Protein AF-A0A2M8F0F4-F1 (afdb_monomer_lite)

Structure (mmCIF, N/CA/C/O backbone):
data_AF-A0A2M8F0F4-F1
#
_entry.id   AF-A0A2M8F0F4-F1
#
loop_
_atom_site.group_PDB
_atom_site.id
_atom_site.type_symbol
_atom_site.label_atom_id
_atom_site.label_alt_id
_atom_site.label_comp_id
_atom_site.label_asym_id
_atom_site.label_entity_id
_atom_site.label_seq_id
_atom_site.pdbx_PDB_ins_code
_atom_site.Cartn_x
_atom_site.Cartn_y
_atom_site.Cartn_z
_atom_site.occupancy
_atom_site.B_iso_or_equiv
_atom_site.auth_seq_id
_atom_site.auth_comp_id
_atom_site.auth_asym_id
_atom_site.auth_atom_id
_atom_site.pdbx_PDB_model_num
ATOM 1 N N . MET A 1 1 ? 4.322 -20.039 -64.468 1.00 42.09 1 MET A N 1
ATOM 2 C CA . MET A 1 1 ? 4.318 -18.754 -63.728 1.00 42.09 1 MET A CA 1
ATOM 3 C C . MET A 1 1 ? 2.889 -18.419 -63.325 1.00 42.09 1 MET A C 1
ATOM 5 O O . MET A 1 1 ? 2.079 -18.209 -64.214 1.00 42.09 1 MET A O 1
ATOM 9 N N . ILE A 1 2 ? 2.569 -18.365 -62.029 1.00 35.66 2 ILE A N 1
ATOM 10 C CA . ILE A 1 2 ? 1.263 -17.902 -61.522 1.00 35.66 2 ILE A CA 1
ATOM 11 C C . ILE A 1 2 ? 1.547 -16.943 -60.358 1.00 35.66 2 ILE A C 1
ATOM 13 O O . ILE A 1 2 ? 2.244 -17.311 -59.414 1.00 35.66 2 ILE A O 1
ATOM 17 N N . LYS A 1 3 ? 1.078 -15.691 -60.446 1.00 34.06 3 LYS A N 1
ATOM 18 C CA . LYS A 1 3 ? 1.296 -14.660 -59.417 1.00 34.06 3 LYS A CA 1
ATOM 19 C C . LYS A 1 3 ? 0.107 -14.620 -58.453 1.00 34.06 3 LYS A C 1
ATOM 21 O O . LYS A 1 3 ? -0.909 -14.005 -58.765 1.00 34.06 3 LYS A O 1
ATOM 26 N N . ASN A 1 4 ? 0.256 -15.208 -57.266 1.00 33.84 4 ASN A N 1
ATOM 27 C CA . ASN A 1 4 ? -0.719 -15.053 -56.182 1.00 33.84 4 ASN A CA 1
ATOM 28 C C . ASN A 1 4 ? -0.737 -13.599 -55.679 1.00 33.84 4 ASN A C 1
ATOM 30 O O . ASN A 1 4 ? 0.195 -13.157 -55.003 1.00 33.84 4 ASN A O 1
ATOM 34 N N . LYS A 1 5 ? -1.807 -12.854 -55.985 1.00 39.25 5 LYS A N 1
ATOM 35 C CA . LYS A 1 5 ? -2.091 -11.559 -55.348 1.00 39.25 5 LYS A CA 1
ATOM 36 C C . LYS A 1 5 ? -2.634 -11.808 -53.936 1.00 39.25 5 LYS A C 1
ATOM 38 O O . LYS A 1 5 ? -3.608 -12.535 -53.774 1.00 39.25 5 LYS A O 1
ATOM 43 N N . ARG A 1 6 ? -2.018 -11.197 -52.920 1.00 35.81 6 ARG A N 1
ATOM 44 C CA . ARG A 1 6 ? -2.579 -11.150 -51.557 1.00 35.81 6 ARG A CA 1
ATOM 45 C C . ARG A 1 6 ? -3.739 -10.139 -51.505 1.00 35.81 6 ARG A C 1
ATOM 47 O O . ARG A 1 6 ? -3.649 -9.124 -52.198 1.00 35.81 6 ARG A O 1
ATOM 54 N N . PRO A 1 7 ? -4.785 -10.369 -50.690 1.00 37.78 7 PRO A N 1
ATOM 55 C CA . PRO A 1 7 ? -5.806 -9.356 -50.424 1.00 37.78 7 PRO A CA 1
ATOM 56 C C . PRO A 1 7 ? -5.217 -8.175 -49.623 1.00 37.78 7 PRO A C 1
ATOM 58 O O . PRO A 1 7 ? -4.213 -8.356 -48.924 1.00 37.78 7 PRO A O 1
ATOM 61 N N . PRO A 1 8 ? -5.808 -6.969 -49.715 1.00 40.19 8 PRO A N 1
ATOM 62 C CA . PRO A 1 8 ? -5.332 -5.797 -48.988 1.00 40.19 8 PRO A CA 1
ATOM 63 C C . PRO A 1 8 ? -5.590 -5.911 -47.478 1.00 40.19 8 PRO A C 1
ATOM 65 O O . PRO A 1 8 ? -6.644 -6.364 -47.035 1.00 40.19 8 PRO A O 1
ATOM 68 N N . THR A 1 9 ? -4.616 -5.467 -46.684 1.00 38.31 9 THR A N 1
ATOM 69 C CA . THR A 1 9 ? -4.698 -5.394 -45.219 1.00 38.31 9 THR A CA 1
ATOM 70 C C . THR A 1 9 ? -5.724 -4.339 -44.780 1.00 38.31 9 THR A C 1
ATOM 72 O O . THR A 1 9 ? -5.714 -3.247 -45.354 1.00 38.31 9 THR A O 1
ATOM 75 N N . PRO A 1 10 ? -6.544 -4.575 -43.736 1.00 34.06 10 PRO A N 1
ATOM 76 C CA . PRO A 1 10 ? -7.411 -3.536 -43.186 1.00 34.06 10 PRO A CA 1
ATOM 77 C C . PRO A 1 10 ? -6.584 -2.363 -42.645 1.00 34.06 10 PRO A C 1
ATOM 79 O O . PRO A 1 10 ? -5.750 -2.531 -41.751 1.00 34.06 10 PRO A O 1
ATOM 82 N N . THR A 1 11 ? -6.816 -1.162 -43.170 1.00 35.66 11 THR A N 1
ATOM 83 C CA . THR A 1 11 ? -6.250 0.077 -42.627 1.00 35.66 11 THR A CA 1
ATOM 84 C C . THR A 1 11 ? -6.904 0.388 -41.287 1.00 35.66 11 THR A C 1
ATOM 86 O O . THR A 1 11 ? -8.025 0.887 -41.242 1.00 35.66 11 THR A O 1
ATOM 89 N N . GLY A 1 12 ? -6.203 0.092 -40.191 1.00 31.31 12 GLY A N 1
ATOM 90 C CA . GLY A 1 12 ? -6.666 0.422 -38.846 1.00 31.31 12 GLY A CA 1
ATOM 91 C C . GLY A 1 12 ? -6.845 1.930 -38.663 1.00 31.31 12 GLY A C 1
ATOM 92 O O . GLY A 1 12 ? -5.890 2.697 -38.811 1.00 31.31 12 GLY A O 1
ATOM 93 N N . THR A 1 13 ? -8.065 2.343 -38.324 1.00 30.11 13 THR A N 1
ATOM 94 C CA . THR A 1 13 ? -8.427 3.732 -38.025 1.00 30.11 13 THR A CA 1
ATOM 95 C C . THR A 1 13 ? -7.573 4.270 -36.879 1.00 30.11 13 THR A C 1
ATOM 97 O O . THR A 1 13 ? -7.680 3.816 -35.741 1.00 30.11 13 THR A O 1
ATOM 100 N N . LYS A 1 14 ? -6.730 5.269 -37.160 1.00 31.33 14 LYS A N 1
ATOM 101 C CA . LYS A 1 14 ? -6.017 6.009 -36.114 1.00 31.33 14 LYS A CA 1
ATOM 102 C C . LYS A 1 14 ? -6.965 7.025 -35.485 1.00 31.33 14 LYS A C 1
ATOM 104 O O . LYS A 1 14 ? -7.224 8.068 -36.079 1.00 31.33 14 LYS A O 1
ATOM 109 N N . ILE A 1 15 ? -7.447 6.738 -34.280 1.00 32.12 15 ILE A N 1
ATOM 110 C CA . ILE A 1 15 ? -8.179 7.720 -33.476 1.00 32.12 15 ILE A CA 1
ATOM 111 C C . ILE A 1 15 ? -7.153 8.664 -32.841 1.00 32.12 15 ILE A C 1
ATOM 113 O O . ILE A 1 15 ? -6.390 8.270 -31.959 1.00 32.12 15 ILE A O 1
ATOM 117 N N . TYR A 1 16 ? -7.124 9.910 -33.310 1.00 27.66 16 TYR A N 1
ATOM 118 C CA . TYR A 1 16 ? -6.367 10.995 -32.695 1.00 27.66 16 TYR A CA 1
ATOM 119 C C . TYR A 1 16 ? -7.305 11.807 -31.798 1.00 27.66 16 TYR A C 1
ATOM 121 O O . TYR A 1 16 ? -8.248 12.420 -32.287 1.00 27.66 16 TYR A O 1
ATOM 129 N N . TYR A 1 17 ? -7.031 11.850 -30.494 1.00 28.02 17 TYR A N 1
ATOM 130 C CA . TYR A 1 17 ? -7.714 12.771 -29.584 1.00 28.02 17 TYR A CA 1
ATOM 131 C C . TYR A 1 17 ? -7.027 14.139 -29.620 1.00 28.02 17 TYR A C 1
ATOM 133 O O . TYR A 1 17 ? -6.065 14.383 -28.892 1.00 28.02 17 TYR A O 1
ATOM 141 N N . THR A 1 18 ? -7.522 15.038 -30.468 1.00 30.03 18 THR A N 1
ATOM 142 C CA . THR A 1 18 ? -7.203 16.470 -30.398 1.00 30.03 18 THR A CA 1
ATOM 143 C C . THR A 1 18 ? -8.262 17.168 -29.556 1.00 30.03 18 THR A C 1
ATOM 145 O O . THR A 1 18 ? -9.398 17.330 -29.996 1.00 30.03 18 THR A O 1
ATOM 148 N N . GLY A 1 19 ? -7.905 17.563 -28.335 1.00 29.91 19 GLY A N 1
ATOM 149 C CA . GLY A 1 19 ? -8.768 18.413 -27.522 1.00 29.91 19 GLY A CA 1
ATOM 150 C C . GLY A 1 19 ? -8.721 19.855 -28.019 1.00 29.91 19 GLY A C 1
ATOM 151 O O . GLY A 1 19 ? -7.644 20.448 -28.062 1.00 29.91 19 GLY A O 1
ATOM 152 N N . THR A 1 20 ? -9.882 20.428 -28.326 1.00 29.91 20 THR A N 1
ATOM 153 C CA . THR A 1 20 ? -10.039 21.868 -28.563 1.00 29.91 20 THR A CA 1
ATOM 154 C C . THR A 1 20 ? -11.324 22.359 -27.909 1.00 29.91 20 THR A C 1
ATOM 156 O O . THR A 1 20 ? -12.349 21.682 -27.910 1.00 29.91 20 THR A O 1
ATOM 159 N N . THR A 1 21 ? -11.243 23.534 -27.298 1.00 37.09 21 THR A N 1
ATOM 160 C CA . THR A 1 21 ? -12.320 24.185 -26.547 1.00 37.09 21 THR A CA 1
ATOM 161 C C . THR A 1 21 ? -13.252 24.983 -27.457 1.00 37.09 21 THR A C 1
ATOM 163 O O . THR A 1 21 ? -12.757 25.777 -28.252 1.00 37.09 21 THR A O 1
ATOM 166 N N . GLY A 1 22 ? -14.569 24.902 -27.230 1.00 28.56 22 GLY A N 1
ATOM 167 C CA . GLY A 1 22 ? -15.509 25.971 -27.604 1.00 28.56 22 GLY A CA 1
ATOM 168 C C . GLY A 1 22 ? -16.654 25.593 -28.555 1.00 28.56 22 GLY A C 1
ATOM 169 O O . GLY A 1 22 ? -16.430 25.330 -29.725 1.00 28.56 22 GLY A O 1
ATOM 170 N N . ASN A 1 23 ? -17.871 25.687 -28.010 1.00 33.31 23 ASN A N 1
ATOM 171 C CA . ASN A 1 23 ? -19.148 26.114 -28.607 1.00 33.31 23 ASN A CA 1
ATOM 172 C C . ASN A 1 23 ? -19.676 25.527 -29.940 1.00 33.31 23 ASN A C 1
ATOM 174 O O . ASN A 1 23 ? -19.126 25.734 -31.011 1.00 33.31 23 ASN A O 1
ATOM 178 N N . ASN A 1 24 ? -20.909 25.013 -29.826 1.00 35.09 24 ASN A N 1
ATOM 179 C CA . ASN A 1 24 ? -22.027 25.073 -30.780 1.00 35.09 24 ASN A CA 1
ATOM 180 C C . ASN A 1 24 ? -21.818 24.556 -32.215 1.00 35.09 24 ASN A C 1
ATOM 182 O O . ASN A 1 24 ? -21.377 25.284 -33.098 1.00 35.09 24 ASN A O 1
ATOM 186 N N . PHE A 1 25 ? -22.366 23.365 -32.477 1.00 29.50 25 PHE A N 1
ATOM 187 C CA . PHE A 1 25 ? -22.803 22.954 -33.813 1.00 29.50 25 PHE A CA 1
ATOM 188 C C . PHE A 1 25 ? -24.314 22.708 -33.817 1.00 29.50 25 PHE A C 1
ATOM 190 O O . PHE A 1 25 ? -24.823 21.908 -33.032 1.00 29.50 25 PHE A O 1
ATOM 197 N N . THR A 1 26 ? -25.027 23.389 -34.711 1.00 33.94 26 THR A N 1
ATOM 198 C CA . THR A 1 26 ? -26.407 23.067 -35.087 1.00 33.94 26 THR A CA 1
ATOM 199 C C . THR A 1 26 ? -26.403 21.867 -36.031 1.00 33.94 26 THR A C 1
ATOM 201 O O . THR A 1 26 ? -25.697 21.864 -37.038 1.00 33.94 26 THR A O 1
ATOM 204 N N . ALA A 1 27 ? -27.189 20.838 -35.715 1.00 31.67 27 ALA A N 1
ATOM 205 C CA . ALA A 1 27 ? -27.355 19.685 -36.593 1.00 31.67 27 ALA A CA 1
ATOM 206 C C . ALA A 1 27 ? -28.349 20.014 -37.720 1.00 31.67 27 ALA A C 1
ATOM 208 O O . ALA A 1 27 ? -29.458 20.470 -37.449 1.00 31.67 27 ALA A O 1
ATOM 209 N N . SER A 1 28 ? -27.957 19.754 -38.969 1.00 32.41 28 SER A N 1
ATOM 210 C CA . SER A 1 28 ? -28.887 19.668 -40.101 1.00 32.41 28 SER A CA 1
ATOM 211 C C . SER A 1 28 ? -29.406 18.237 -40.212 1.00 32.41 28 SER A C 1
ATOM 213 O O . SER A 1 28 ? -28.651 17.282 -40.031 1.00 32.41 28 SER A O 1
ATOM 215 N N . GLU A 1 29 ? -30.690 18.092 -40.515 1.00 40.00 29 GLU A N 1
ATOM 216 C CA . GLU A 1 29 ? -31.385 16.806 -40.555 1.00 40.00 29 GLU A CA 1
ATOM 217 C C . GLU A 1 29 ? -30.912 15.904 -41.706 1.00 40.00 29 GLU A C 1
ATOM 219 O O . GLU A 1 29 ? -30.855 16.337 -42.853 1.00 40.00 29 GLU A O 1
ATOM 224 N N . THR A 1 30 ? -30.711 14.614 -41.417 1.00 33.41 30 THR A N 1
ATOM 225 C CA . THR A 1 30 ? -31.002 13.528 -42.371 1.00 33.41 30 THR A CA 1
ATOM 226 C C . THR A 1 30 ? -31.394 12.256 -41.616 1.00 33.41 30 THR A C 1
ATOM 228 O O . THR A 1 30 ? -30.550 11.563 -41.064 1.00 33.41 30 THR A O 1
ATOM 231 N N . MET A 1 31 ? -32.703 11.995 -41.598 1.00 30.34 31 MET A N 1
ATOM 232 C CA . MET A 1 31 ? -33.391 10.699 -41.485 1.00 30.34 31 MET A CA 1
ATOM 233 C C . MET A 1 31 ? -32.723 9.535 -40.714 1.00 30.34 31 MET A C 1
ATOM 235 O O . MET A 1 31 ? -31.874 8.822 -41.239 1.00 30.34 31 MET A O 1
ATOM 239 N N . GLY A 1 32 ? -33.373 9.132 -39.615 1.00 41.97 32 GLY A N 1
ATOM 240 C CA . GLY A 1 32 ? -34.021 7.813 -39.679 1.00 41.97 32 GLY A CA 1
ATOM 241 C C . GLY A 1 32 ? -33.503 6.663 -38.813 1.00 41.97 32 GLY A C 1
ATOM 242 O O . GLY A 1 32 ? -33.830 5.524 -39.131 1.00 41.97 32 GLY A O 1
ATOM 243 N N . ILE A 1 33 ? -32.794 6.907 -37.708 1.00 34.12 33 ILE A N 1
ATOM 244 C CA . ILE A 1 33 ? -32.741 5.949 -36.586 1.00 34.12 33 ILE A CA 1
ATOM 245 C C . ILE A 1 33 ? -33.012 6.720 -35.293 1.00 34.12 33 ILE A C 1
ATOM 247 O O . ILE A 1 33 ? -32.478 7.809 -35.092 1.00 34.12 33 ILE A O 1
ATOM 251 N N . ALA A 1 34 ? -33.868 6.177 -34.426 1.00 40.22 34 ALA A N 1
ATOM 252 C CA . ALA A 1 34 ? -34.100 6.740 -33.103 1.00 40.22 34 ALA A CA 1
ATOM 253 C C . ALA A 1 34 ? -32.897 6.435 -32.198 1.00 40.22 34 ALA A C 1
ATOM 255 O O . ALA A 1 34 ? -32.891 5.432 -31.481 1.00 40.22 34 ALA A O 1
ATOM 256 N N . ASP A 1 35 ? -31.886 7.305 -32.238 1.00 40.78 35 ASP A N 1
ATOM 257 C CA . ASP A 1 35 ? -30.795 7.317 -31.265 1.00 40.78 35 ASP A CA 1
ATOM 258 C C . ASP A 1 35 ? -31.363 7.648 -29.879 1.00 40.78 35 ASP A C 1
ATOM 260 O O . ASP A 1 35 ? -31.417 8.799 -29.440 1.00 40.78 35 ASP A O 1
ATOM 264 N N . LEU A 1 36 ? -31.777 6.604 -29.157 1.00 39.44 36 LEU A N 1
ATOM 265 C CA . LEU A 1 36 ? -31.805 6.646 -27.702 1.00 39.44 36 LEU A CA 1
ATOM 266 C C . LEU A 1 36 ? -30.389 7.031 -27.260 1.00 39.44 36 LEU A C 1
ATOM 268 O O . LEU A 1 36 ? -29.456 6.283 -27.568 1.00 39.44 36 LEU A O 1
ATOM 272 N N . PRO A 1 37 ? -30.188 8.161 -26.556 1.00 41.03 37 PRO A N 1
ATOM 273 C CA . PRO A 1 37 ? -28.859 8.557 -26.134 1.00 41.03 37 PRO A CA 1
ATOM 274 C C . PRO A 1 37 ? -28.358 7.535 -25.118 1.00 41.03 37 PRO A C 1
ATOM 276 O O . PRO A 1 37 ? -28.680 7.604 -23.928 1.00 41.03 37 PRO A O 1
ATOM 279 N N . VAL A 1 38 ? -27.552 6.581 -25.593 1.00 41.12 38 VAL A N 1
ATOM 280 C CA . VAL A 1 38 ? -26.737 5.719 -24.744 1.00 41.12 38 VAL A CA 1
ATOM 281 C C . VAL A 1 38 ? -25.791 6.659 -24.021 1.00 41.12 38 VAL A C 1
ATOM 283 O O . VAL A 1 38 ? -24.762 7.081 -24.549 1.00 41.12 38 VAL A O 1
ATOM 286 N N . LYS A 1 39 ? -26.195 7.047 -22.813 1.00 39.84 39 LYS A N 1
ATOM 287 C CA . LYS A 1 39 ? -25.411 7.874 -21.913 1.00 39.84 39 LYS A CA 1
ATOM 288 C C . LYS A 1 39 ? -24.214 7.035 -21.489 1.00 39.84 39 LYS A C 1
ATOM 290 O O . LYS A 1 39 ? -24.277 6.335 -20.484 1.00 39.84 39 LYS A O 1
ATOM 295 N N . VAL A 1 40 ? -23.158 7.070 -22.302 1.00 48.28 40 VAL A N 1
ATOM 296 C CA . VAL A 1 40 ? -21.871 6.447 -22.001 1.00 48.28 40 VAL A CA 1
ATOM 297 C C . VAL A 1 40 ? -21.420 7.045 -20.678 1.00 48.28 40 VAL A C 1
ATOM 299 O O . VAL A 1 40 ? -21.033 8.215 -20.623 1.00 48.28 40 VAL A O 1
ATOM 302 N N . GLU A 1 41 ? -21.557 6.274 -19.600 1.00 53.88 41 GLU A N 1
ATOM 303 C CA . GLU A 1 41 ? -21.126 6.705 -18.280 1.00 53.88 41 GLU A CA 1
ATOM 304 C C . GLU A 1 41 ? -19.627 6.970 -18.364 1.00 53.88 41 GLU A C 1
ATOM 306 O O . GLU A 1 41 ? -18.828 6.061 -18.595 1.00 53.88 41 GLU A O 1
ATOM 311 N N . GLN A 1 42 ? -19.244 8.245 -18.253 1.00 59.12 42 GLN A N 1
ATOM 312 C CA . GLN A 1 42 ? -17.835 8.599 -18.266 1.00 59.12 42 GLN A CA 1
ATOM 313 C C . GLN A 1 42 ? -17.173 7.910 -17.069 1.00 59.12 42 GLN A C 1
ATOM 315 O O . GLN A 1 42 ? -17.697 8.011 -15.956 1.00 59.12 42 GLN A O 1
ATOM 320 N N . PRO A 1 43 ? -16.049 7.200 -17.270 1.00 70.06 43 PRO A N 1
ATOM 321 C CA . PRO A 1 43 ? -15.436 6.425 -16.206 1.00 70.06 43 PRO A CA 1
ATOM 322 C C . PRO A 1 43 ? -15.062 7.349 -15.048 1.00 70.06 43 PRO A C 1
ATOM 324 O O . PRO A 1 43 ? -14.365 8.345 -15.246 1.00 70.06 43 PRO A O 1
ATOM 327 N N . THR A 1 44 ? -15.509 7.015 -13.837 1.00 81.31 44 THR A N 1
ATOM 328 C CA . THR A 1 44 ? -15.217 7.803 -12.634 1.00 81.31 44 THR A CA 1
ATOM 329 C C . THR A 1 44 ? -13.708 7.868 -12.412 1.00 81.31 44 THR A C 1
ATOM 331 O O . THR A 1 44 ? -13.076 6.892 -12.001 1.00 81.31 44 THR A O 1
ATOM 334 N N . LEU A 1 45 ? -13.123 9.032 -12.698 1.00 91.38 45 LEU A N 1
ATOM 335 C CA . LEU A 1 45 ? -11.694 9.264 -12.540 1.00 91.38 45 LEU A CA 1
ATOM 336 C C . LEU A 1 45 ? -11.351 9.575 -11.082 1.00 91.38 45 LEU A C 1
ATOM 338 O O . LEU A 1 45 ? -12.041 10.334 -10.404 1.00 91.38 45 LEU A O 1
ATOM 342 N N . HIS A 1 46 ? -10.230 9.033 -10.626 1.00 92.69 46 HIS A N 1
ATOM 343 C CA . HIS A 1 46 ? -9.617 9.347 -9.340 1.00 92.69 46 HIS A CA 1
ATOM 344 C C . HIS A 1 46 ? -8.134 9.677 -9.544 1.00 92.69 46 HIS A C 1
ATOM 346 O O . HIS A 1 46 ? -7.553 9.353 -10.582 1.00 92.69 46 HIS A O 1
ATOM 352 N N . LYS A 1 47 ? -7.502 10.338 -8.570 1.00 95.19 47 LYS A N 1
ATOM 353 C CA . LYS A 1 47 ? -6.078 10.681 -8.663 1.00 95.19 47 LYS A CA 1
ATOM 354 C C . LYS A 1 47 ? -5.202 9.571 -8.092 1.00 95.19 47 LYS A C 1
ATOM 356 O O . LYS A 1 47 ? -5.555 8.969 -7.079 1.00 95.19 47 LYS A O 1
ATOM 361 N N . GLN A 1 48 ? -4.021 9.378 -8.669 1.00 95.62 48 GLN A N 1
ATOM 362 C CA . GLN A 1 48 ? -2.942 8.564 -8.103 1.00 95.62 48 GLN A CA 1
ATOM 363 C C . GLN A 1 48 ? -1.681 9.415 -7.934 1.00 95.62 48 GLN A C 1
ATOM 365 O O . GLN A 1 48 ? -1.268 10.113 -8.862 1.00 95.62 48 GLN A O 1
ATOM 370 N N . SER A 1 49 ? -1.068 9.377 -6.746 1.00 95.31 49 SER A N 1
ATOM 371 C CA . SER A 1 49 ? 0.165 10.125 -6.450 1.00 95.31 49 SER A CA 1
ATOM 372 C C . SER A 1 49 ? 1.341 9.570 -7.255 1.00 95.31 49 SER A C 1
ATOM 374 O O . SER A 1 49 ? 1.599 8.362 -7.260 1.00 95.31 49 SER A O 1
ATOM 376 N N . ARG A 1 50 ? 2.121 10.455 -7.882 1.00 93.88 50 ARG A N 1
ATOM 377 C CA . ARG A 1 50 ? 3.330 10.046 -8.609 1.00 93.88 50 ARG A CA 1
ATOM 378 C C . ARG A 1 50 ? 4.429 9.541 -7.671 1.00 93.88 50 ARG A C 1
ATOM 380 O O . ARG A 1 50 ? 5.131 8.600 -8.039 1.00 93.88 50 ARG A O 1
ATOM 387 N N . SER A 1 51 ? 4.540 10.066 -6.449 1.00 93.19 51 SER A N 1
ATOM 388 C CA . SER A 1 51 ? 5.435 9.525 -5.410 1.00 93.19 51 SER A CA 1
ATOM 389 C C . SER A 1 51 ? 5.026 8.118 -4.965 1.00 93.19 51 SER A C 1
ATOM 391 O O . SER A 1 51 ? 5.906 7.270 -4.796 1.00 93.19 51 SER A O 1
ATOM 393 N N . ALA A 1 52 ? 3.723 7.835 -4.829 1.00 94.31 52 ALA A N 1
ATOM 394 C CA . ALA A 1 52 ? 3.225 6.488 -4.539 1.00 94.31 52 ALA A CA 1
ATOM 395 C C . ALA A 1 52 ? 3.594 5.522 -5.673 1.00 94.31 52 ALA A C 1
ATOM 397 O O . ALA A 1 52 ? 4.282 4.531 -5.435 1.00 94.31 52 ALA A O 1
ATOM 398 N N . LEU A 1 53 ? 3.242 5.860 -6.918 1.00 95.38 53 LEU A N 1
ATOM 399 C CA . LEU A 1 53 ? 3.557 5.051 -8.100 1.00 95.38 53 LEU A CA 1
ATOM 400 C C . LEU A 1 53 ? 5.068 4.792 -8.252 1.00 95.38 53 LEU A C 1
ATOM 402 O O . LEU A 1 53 ? 5.471 3.657 -8.501 1.00 95.38 53 LEU A O 1
ATOM 406 N N . LYS A 1 54 ? 5.913 5.804 -8.014 1.00 93.38 54 LYS A N 1
ATOM 407 C CA . LYS A 1 54 ? 7.382 5.675 -8.026 1.00 93.38 54 LYS A CA 1
ATOM 408 C C . LYS A 1 54 ? 7.902 4.754 -6.917 1.00 93.38 54 LYS A C 1
ATOM 410 O O . LYS A 1 54 ? 8.787 3.931 -7.144 1.00 93.38 54 LYS A O 1
ATOM 415 N N . THR A 1 55 ? 7.345 4.874 -5.714 1.00 92.69 55 THR A N 1
ATOM 416 C CA . THR A 1 55 ? 7.672 4.001 -4.575 1.00 92.69 55 THR A CA 1
ATOM 417 C C . THR A 1 55 ? 7.280 2.556 -4.875 1.00 92.69 55 THR A C 1
ATOM 419 O O . THR A 1 55 ? 8.072 1.635 -4.677 1.00 92.69 55 THR A O 1
ATOM 422 N N . PHE A 1 56 ? 6.090 2.345 -5.435 1.00 94.31 56 PHE A N 1
ATOM 423 C CA . PHE A 1 56 ? 5.605 1.025 -5.814 1.00 94.31 56 PHE A CA 1
ATOM 424 C C . PHE A 1 56 ? 6.396 0.412 -6.977 1.00 94.31 56 PHE A C 1
ATOM 426 O O . PHE A 1 56 ? 6.676 -0.789 -6.929 1.00 94.31 56 PHE A O 1
ATOM 433 N N . SER A 1 57 ? 6.848 1.196 -7.962 1.00 92.94 57 SER A N 1
ATOM 434 C CA . SER A 1 57 ? 7.721 0.685 -9.028 1.00 92.94 57 SER A CA 1
ATOM 435 C C . SER A 1 57 ? 9.092 0.252 -8.507 1.00 92.94 57 SER A C 1
ATOM 437 O O . SER A 1 57 ? 9.649 -0.747 -8.970 1.00 92.94 57 SER A O 1
ATOM 439 N N . LEU A 1 58 ? 9.623 0.967 -7.512 1.00 91.75 58 LEU A N 1
ATOM 440 C CA . LEU A 1 58 ? 10.885 0.633 -6.855 1.00 91.75 58 LEU A CA 1
ATOM 441 C C . LEU A 1 58 ? 10.755 -0.649 -6.017 1.00 91.75 58 LEU A C 1
ATOM 443 O O . LEU A 1 58 ? 11.520 -1.593 -6.222 1.00 91.75 58 LEU A O 1
ATOM 447 N N . LEU A 1 59 ? 9.751 -0.710 -5.135 1.00 90.19 59 LEU A N 1
ATOM 448 C CA . LEU A 1 59 ? 9.620 -1.756 -4.114 1.00 90.19 59 LEU A CA 1
ATOM 449 C C . LEU A 1 59 ? 8.885 -3.025 -4.574 1.00 90.19 59 LEU A C 1
ATOM 451 O O . LEU A 1 59 ? 9.093 -4.075 -3.979 1.00 90.19 59 LEU A O 1
ATOM 455 N N . THR A 1 60 ? 8.027 -2.998 -5.600 1.00 91.62 60 THR A N 1
ATOM 456 C CA . THR A 1 60 ? 7.261 -4.212 -5.965 1.00 91.62 60 THR A CA 1
ATOM 457 C C . THR A 1 60 ? 8.189 -5.341 -6.403 1.00 91.62 60 THR A C 1
ATOM 459 O O . THR A 1 60 ? 8.995 -5.144 -7.306 1.00 91.62 60 THR A O 1
ATOM 462 N N . GLY A 1 61 ? 8.076 -6.540 -5.843 1.00 85.06 61 GLY A N 1
ATOM 463 C CA . GLY A 1 61 ? 8.876 -7.675 -6.288 1.00 85.06 61 GLY A CA 1
ATOM 464 C C . GLY A 1 61 ? 8.641 -8.944 -5.485 1.00 85.06 61 GLY A C 1
ATOM 465 O O . GLY A 1 61 ? 7.858 -8.980 -4.539 1.00 85.06 61 GLY A O 1
ATOM 466 N N . ARG A 1 62 ? 9.355 -10.003 -5.872 1.00 71.56 62 ARG A N 1
ATOM 467 C CA . ARG A 1 62 ? 9.408 -11.234 -5.085 1.00 71.56 62 ARG A CA 1
ATOM 468 C C . ARG A 1 62 ? 10.399 -11.064 -3.954 1.00 71.56 62 ARG A C 1
ATOM 470 O O . ARG A 1 62 ? 11.607 -11.166 -4.177 1.00 71.56 62 ARG A O 1
ATOM 477 N N . ASP A 1 63 ? 9.860 -10.868 -2.764 1.00 64.31 63 ASP A N 1
ATOM 478 C CA . ASP A 1 63 ? 10.611 -11.049 -1.539 1.00 64.31 63 ASP A CA 1
ATOM 479 C C . ASP A 1 63 ? 11.026 -12.522 -1.427 1.00 64.31 63 ASP A C 1
ATOM 481 O O . ASP A 1 63 ? 10.189 -13.426 -1.447 1.00 64.31 63 ASP A O 1
ATOM 485 N N . LYS A 1 64 ? 12.337 -12.761 -1.408 1.00 58.91 64 LYS A N 1
ATOM 486 C CA . LYS A 1 64 ? 12.941 -14.096 -1.284 1.00 58.91 64 LYS A CA 1
ATOM 487 C C . LYS A 1 64 ? 13.694 -14.270 0.034 1.00 58.91 64 LYS A C 1
ATOM 489 O O . LYS A 1 64 ? 14.329 -15.303 0.223 1.00 58.91 64 LYS A O 1
ATOM 494 N N . THR A 1 65 ? 13.690 -13.254 0.892 1.00 54.66 65 THR A N 1
ATOM 495 C CA . THR A 1 65 ? 14.531 -13.183 2.094 1.00 54.66 65 THR A CA 1
ATOM 496 C C . THR A 1 65 ? 13.705 -12.996 3.362 1.00 54.66 65 THR A C 1
ATOM 498 O O . THR A 1 65 ? 14.139 -13.442 4.421 1.00 54.66 65 THR A O 1
ATOM 501 N N . GLN A 1 66 ? 12.507 -12.408 3.280 1.00 57.38 66 GLN A N 1
ATOM 502 C CA . GLN A 1 66 ? 11.622 -12.205 4.425 1.00 57.38 66 GLN A CA 1
ATOM 503 C C . GLN A 1 66 ? 10.281 -12.936 4.250 1.00 57.38 66 GLN A C 1
ATOM 505 O O . GLN A 1 66 ? 9.353 -12.448 3.596 1.00 57.38 66 GLN A O 1
ATOM 510 N N . VAL A 1 67 ? 10.175 -14.081 4.933 1.00 60.22 67 VAL A N 1
ATOM 511 C CA . VAL A 1 67 ? 8.924 -14.799 5.255 1.00 60.22 67 VAL A CA 1
ATOM 512 C C . VAL A 1 67 ? 7.860 -13.825 5.795 1.00 60.22 67 VAL A C 1
ATOM 514 O O . VAL A 1 67 ? 8.213 -12.766 6.333 1.00 60.22 67 VAL A O 1
ATOM 517 N N . SER A 1 68 ? 6.563 -14.138 5.662 1.00 67.38 68 SER A N 1
ATOM 518 C CA . SER A 1 68 ? 5.520 -13.256 6.198 1.00 67.38 68 SER A CA 1
ATOM 519 C C . SER A 1 68 ? 5.718 -13.024 7.697 1.00 67.38 68 SER A C 1
ATOM 521 O O . SER A 1 68 ? 6.064 -13.930 8.457 1.00 67.38 68 SER A O 1
ATOM 523 N N . LEU A 1 69 ? 5.457 -11.802 8.161 1.00 64.56 69 LEU A N 1
ATOM 524 C CA . LEU A 1 69 ? 5.596 -11.466 9.583 1.00 64.56 69 LEU A CA 1
ATOM 525 C C . LEU A 1 69 ? 4.568 -12.200 10.447 1.00 64.56 69 LEU A C 1
ATOM 527 O O . LEU A 1 69 ? 4.785 -12.398 11.636 1.00 64.56 69 LEU A O 1
ATOM 531 N N . PHE A 1 70 ? 3.465 -12.623 9.829 1.00 68.06 70 PHE A N 1
ATOM 532 C CA . PHE A 1 70 ? 2.454 -13.470 10.443 1.00 68.06 70 PHE A CA 1
ATOM 533 C C . PHE A 1 70 ? 2.801 -14.968 10.399 1.00 68.06 70 PHE A C 1
ATOM 535 O O . PHE A 1 70 ? 2.110 -15.756 11.042 1.00 68.06 70 PHE A O 1
ATOM 542 N N . GLU A 1 71 ? 3.841 -15.374 9.671 1.00 66.88 71 GLU A N 1
ATOM 543 C CA . GLU A 1 71 ? 4.327 -16.762 9.586 1.00 66.88 71 GLU A CA 1
ATOM 544 C C . GLU A 1 71 ? 5.571 -16.997 10.457 1.00 66.88 71 GLU A C 1
ATOM 546 O O . GLU A 1 71 ? 5.772 -18.109 10.940 1.00 66.88 71 GLU A O 1
ATOM 551 N N . LYS A 1 72 ? 6.389 -15.963 10.714 1.00 62.22 72 LYS A N 1
ATOM 552 C CA . LYS A 1 72 ? 7.537 -16.061 11.632 1.00 62.22 72 LYS A CA 1
ATOM 553 C C . LYS A 1 72 ? 7.079 -16.418 13.055 1.00 62.22 72 LYS A C 1
ATOM 555 O O . LYS A 1 72 ? 6.287 -15.664 13.609 1.00 62.22 72 LYS A O 1
ATOM 560 N N . PRO A 1 73 ? 7.593 -17.482 13.702 1.00 51.12 73 PRO A N 1
ATOM 561 C CA . PRO A 1 73 ? 7.092 -17.927 15.007 1.00 51.12 73 PRO A CA 1
ATOM 562 C C . PRO A 1 73 ? 7.443 -17.002 16.187 1.00 51.12 73 PRO A C 1
ATOM 564 O O . PRO A 1 73 ? 6.729 -17.019 17.189 1.00 51.12 73 PRO A O 1
ATOM 567 N N . ARG A 1 74 ? 8.506 -16.189 16.092 1.00 57.12 74 ARG A N 1
ATOM 568 C CA . ARG A 1 74 ? 8.983 -15.282 17.158 1.00 57.12 74 ARG A CA 1
ATOM 569 C C . ARG A 1 74 ? 9.442 -13.930 16.598 1.00 57.12 74 ARG A C 1
ATOM 571 O O . ARG A 1 74 ? 9.685 -13.808 15.397 1.00 57.12 74 ARG A O 1
ATOM 578 N N . PHE A 1 75 ? 9.568 -12.939 17.481 1.00 54.50 75 PHE A N 1
ATOM 579 C CA . PHE A 1 75 ? 10.270 -11.688 17.193 1.00 54.50 75 PHE A CA 1
ATOM 580 C C . PHE A 1 75 ? 11.775 -11.947 17.081 1.00 54.50 75 PHE A C 1
ATOM 582 O O . PHE A 1 75 ? 12.335 -12.695 17.879 1.00 54.50 75 PHE A O 1
ATOM 589 N N . GLU A 1 76 ? 12.424 -11.297 16.121 1.00 57.12 76 GLU A N 1
ATOM 590 C CA . GLU A 1 76 ? 13.878 -11.253 15.985 1.00 57.12 76 GLU A CA 1
ATOM 591 C C . GLU A 1 76 ? 14.272 -9.773 15.935 1.00 57.12 76 GLU A C 1
ATOM 593 O O . GLU A 1 76 ? 13.826 -9.039 15.049 1.00 57.12 76 GLU A O 1
ATOM 598 N N . GLU A 1 77 ? 15.106 -9.322 16.873 1.00 52.34 77 GLU A N 1
ATOM 599 C CA . GLU A 1 77 ? 15.490 -7.904 17.000 1.00 52.34 77 GLU A CA 1
ATOM 600 C C . GLU A 1 77 ? 16.294 -7.382 15.792 1.00 52.34 77 GLU A C 1
ATOM 602 O O . GLU A 1 77 ? 16.345 -6.180 15.553 1.00 52.34 77 GLU A O 1
ATOM 607 N N . GLY A 1 78 ? 16.849 -8.285 14.974 1.00 55.47 78 GLY A N 1
ATOM 608 C CA . GLY A 1 78 ? 17.560 -7.976 13.728 1.00 55.47 78 GLY A CA 1
ATOM 609 C C . GLY A 1 78 ? 16.697 -7.870 12.460 1.00 55.47 78 GLY A C 1
ATOM 610 O O . GLY A 1 78 ? 17.255 -7.803 11.365 1.00 55.47 78 GLY A O 1
ATOM 611 N N . ILE A 1 79 ? 15.359 -7.895 12.540 1.00 58.50 79 ILE A N 1
ATOM 612 C CA . ILE A 1 79 ? 14.513 -7.736 11.340 1.00 58.50 79 ILE A CA 1
ATOM 613 C C . ILE A 1 79 ? 14.576 -6.285 10.843 1.00 58.50 79 ILE A C 1
ATOM 615 O O . ILE A 1 79 ? 14.221 -5.364 11.572 1.00 58.50 79 ILE A O 1
ATOM 619 N N . ASN A 1 80 ? 14.960 -6.092 9.576 1.00 58.25 80 ASN A N 1
ATOM 620 C CA . ASN A 1 80 ? 14.943 -4.783 8.918 1.00 58.25 80 ASN A CA 1
ATOM 621 C C . ASN A 1 80 ? 13.518 -4.175 8.970 1.00 58.25 80 ASN A C 1
ATOM 623 O O . ASN A 1 80 ? 12.610 -4.802 8.421 1.00 58.25 80 ASN A O 1
ATOM 627 N N . PRO A 1 81 ? 13.301 -2.976 9.560 1.00 54.09 81 PRO A N 1
ATOM 628 C CA . PRO A 1 81 ? 11.983 -2.324 9.642 1.00 54.09 81 PRO A CA 1
ATOM 629 C C . PRO A 1 81 ? 11.252 -2.205 8.309 1.00 54.09 81 PRO A C 1
ATOM 631 O O . PRO A 1 81 ? 10.020 -2.141 8.261 1.00 54.09 81 PRO A O 1
ATOM 634 N N . TYR A 1 82 ? 12.024 -2.130 7.230 1.00 57.53 82 TYR A N 1
ATOM 635 C CA . TYR A 1 82 ? 11.547 -1.891 5.889 1.00 57.53 82 TYR A CA 1
ATOM 636 C C . TYR A 1 82 ? 11.676 -3.177 5.075 1.00 57.53 82 TYR A C 1
ATOM 638 O O . TYR A 1 82 ? 12.744 -3.785 4.977 1.00 57.53 82 TYR A O 1
ATOM 646 N N . LYS A 1 83 ? 10.577 -3.586 4.436 1.00 63.97 83 LYS A N 1
ATOM 647 C CA . LYS A 1 83 ? 10.658 -4.572 3.361 1.00 63.97 83 LYS A CA 1
ATOM 648 C C . LYS A 1 83 ? 11.355 -3.925 2.166 1.00 63.97 83 LYS A C 1
ATOM 650 O O . LYS A 1 83 ? 10.801 -3.017 1.552 1.00 63.97 83 LYS A O 1
ATOM 655 N N . GLU A 1 84 ? 12.538 -4.428 1.811 1.00 69.38 84 GLU A N 1
ATOM 656 C CA . GLU A 1 84 ? 13.247 -4.047 0.576 1.00 69.38 84 GLU A CA 1
ATOM 657 C C . GLU A 1 84 ? 12.402 -4.325 -0.677 1.00 69.38 84 GLU A C 1
ATOM 659 O O . GLU A 1 84 ? 12.548 -3.646 -1.694 1.00 69.38 84 GLU A O 1
ATOM 664 N N . SER A 1 85 ? 11.487 -5.298 -0.592 1.00 79.38 85 SER A N 1
ATOM 665 C CA . SER A 1 85 ? 10.474 -5.543 -1.610 1.00 79.38 85 SER A CA 1
ATOM 666 C C . SER A 1 85 ? 9.105 -5.872 -1.023 1.00 79.38 85 SER A C 1
ATOM 668 O O . SER A 1 85 ? 8.996 -6.726 -0.145 1.00 79.38 85 SER A O 1
ATOM 670 N N . ILE A 1 86 ? 8.051 -5.269 -1.569 1.00 86.50 86 ILE A N 1
ATOM 671 C CA . ILE A 1 86 ? 6.652 -5.597 -1.259 1.00 86.50 86 ILE A CA 1
ATOM 672 C C . ILE A 1 86 ? 6.035 -6.442 -2.379 1.00 86.50 86 ILE A C 1
ATOM 674 O O . ILE A 1 86 ? 6.425 -6.330 -3.541 1.00 86.50 86 ILE A O 1
ATOM 678 N N . ALA A 1 87 ? 5.037 -7.265 -2.057 1.00 88.62 87 ALA A N 1
ATOM 679 C CA . ALA A 1 87 ? 4.281 -7.994 -3.072 1.00 88.62 87 ALA A CA 1
ATOM 680 C C . ALA A 1 87 ? 3.490 -7.027 -3.976 1.00 88.62 87 ALA A C 1
ATOM 682 O O . ALA A 1 87 ? 3.053 -5.965 -3.524 1.00 88.62 87 ALA A O 1
ATOM 683 N N . ARG A 1 88 ? 3.233 -7.420 -5.235 1.00 92.12 88 ARG A N 1
ATOM 684 C CA . ARG A 1 88 ? 2.407 -6.635 -6.178 1.00 92.12 88 ARG A CA 1
ATOM 685 C C . ARG A 1 88 ? 1.052 -6.261 -5.572 1.00 92.12 88 ARG A C 1
ATOM 687 O O . ARG A 1 88 ? 0.642 -5.108 -5.650 1.00 92.12 88 ARG A O 1
ATOM 694 N N . ASN A 1 89 ? 0.399 -7.211 -4.906 1.00 91.88 89 ASN A N 1
ATOM 695 C CA . ASN A 1 89 ? -0.905 -6.995 -4.283 1.00 91.88 89 ASN A CA 1
ATOM 696 C C . ASN A 1 89 ? -0.851 -5.934 -3.169 1.00 91.88 89 ASN A C 1
ATOM 698 O O . ASN A 1 89 ? -1.763 -5.119 -3.089 1.00 91.88 89 ASN A O 1
ATOM 702 N N . THR A 1 90 ? 0.238 -5.846 -2.392 1.00 92.69 90 THR A N 1
ATOM 703 C CA . THR A 1 90 ? 0.446 -4.765 -1.409 1.00 92.69 90 THR A CA 1
ATOM 704 C C . THR A 1 90 ? 0.419 -3.386 -2.071 1.00 92.69 90 THR A C 1
ATOM 706 O O . THR A 1 90 ? -0.218 -2.462 -1.571 1.00 92.69 90 THR A O 1
ATOM 709 N N . ALA A 1 91 ? 1.090 -3.241 -3.216 1.00 94.38 91 ALA A N 1
ATOM 710 C CA . ALA A 1 91 ? 1.117 -1.990 -3.967 1.00 94.38 91 ALA A CA 1
ATOM 711 C C . ALA A 1 91 ? -0.245 -1.665 -4.613 1.00 94.38 91 ALA A C 1
ATOM 713 O O . ALA A 1 91 ? -0.670 -0.508 -4.616 1.00 94.38 91 ALA A O 1
ATOM 714 N N . ILE A 1 92 ? -0.971 -2.675 -5.107 1.00 95.38 92 ILE A N 1
ATOM 715 C CA . ILE A 1 92 ? -2.342 -2.513 -5.621 1.00 95.38 92 ILE A CA 1
ATOM 716 C C . ILE A 1 92 ? -3.282 -2.035 -4.507 1.00 95.38 92 ILE A C 1
ATOM 718 O O . ILE A 1 92 ? -3.978 -1.041 -4.706 1.00 95.38 92 ILE A O 1
ATOM 722 N N . VAL A 1 93 ? -3.234 -2.656 -3.320 1.00 95.88 93 VAL A N 1
ATOM 723 C CA . VAL A 1 93 ? -3.972 -2.200 -2.127 1.00 95.88 93 VAL A CA 1
ATOM 724 C C . VAL A 1 93 ? -3.623 -0.750 -1.793 1.00 95.88 93 VAL A C 1
ATOM 726 O O . VAL A 1 93 ? -4.529 0.044 -1.577 1.00 95.88 93 VAL A O 1
ATOM 729 N N . GLY A 1 94 ? -2.344 -0.362 -1.826 1.00 95.75 94 GLY A N 1
ATOM 730 C CA . GLY A 1 94 ? -1.932 1.026 -1.586 1.00 95.75 94 GLY A CA 1
ATOM 731 C C . GLY A 1 94 ? -2.593 2.030 -2.541 1.00 95.75 94 GLY A C 1
ATOM 732 O O .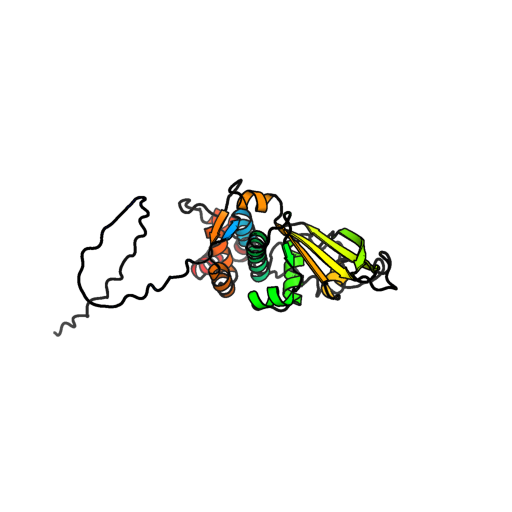 GLY A 1 94 ? -3.187 3.011 -2.098 1.00 95.75 94 GLY A O 1
ATOM 733 N N . ASN A 1 95 ? -2.569 1.767 -3.850 1.00 96.38 95 ASN A N 1
ATOM 734 C CA . ASN A 1 95 ? -3.258 2.624 -4.826 1.00 96.38 95 ASN A CA 1
ATOM 735 C C . ASN A 1 95 ? -4.794 2.599 -4.650 1.00 96.38 95 ASN A C 1
ATOM 737 O O . ASN A 1 95 ? -5.466 3.599 -4.906 1.00 96.38 95 ASN A O 1
ATOM 741 N N . TYR A 1 96 ? -5.368 1.475 -4.205 1.00 95.81 96 TYR A N 1
ATOM 742 C CA . TYR A 1 96 ? -6.812 1.351 -3.976 1.00 95.81 96 TYR A CA 1
ATOM 743 C C . TYR A 1 96 ? -7.263 2.127 -2.733 1.00 95.81 96 TYR A C 1
ATOM 745 O O . TYR A 1 96 ? -8.271 2.828 -2.775 1.00 95.81 96 TYR A O 1
ATOM 753 N N . LEU A 1 97 ? -6.467 2.113 -1.661 1.00 95.62 97 LEU A N 1
ATOM 754 C CA . LEU A 1 97 ? -6.686 2.947 -0.477 1.00 95.62 97 LEU A CA 1
ATOM 755 C C . LEU A 1 97 ? -6.593 4.443 -0.806 1.00 95.62 97 LEU A C 1
ATOM 757 O O . LEU A 1 97 ? -7.368 5.222 -0.262 1.00 95.62 97 LEU A O 1
ATOM 761 N N . ILE A 1 98 ? -5.719 4.852 -1.738 1.00 95.38 98 ILE A N 1
ATOM 762 C CA . ILE A 1 98 ? -5.688 6.233 -2.258 1.00 95.38 98 ILE A CA 1
ATOM 763 C C . ILE A 1 98 ? -7.010 6.603 -2.944 1.00 95.38 98 ILE A C 1
ATOM 765 O O . ILE A 1 98 ? -7.497 7.717 -2.739 1.00 95.38 98 ILE A O 1
ATOM 769 N N . LYS A 1 99 ? -7.616 5.700 -3.729 1.00 94.50 99 LYS A N 1
ATOM 770 C CA . LYS A 1 99 ? -8.953 5.923 -4.305 1.00 94.50 99 LYS A CA 1
ATOM 771 C C . LYS A 1 99 ? -10.004 6.057 -3.198 1.00 94.50 99 LYS A C 1
ATOM 773 O O . LYS A 1 99 ? -10.695 7.069 -3.155 1.00 94.50 99 LYS A O 1
ATOM 778 N N . LEU A 1 100 ? -10.116 5.066 -2.312 1.00 93.44 100 LEU A N 1
ATOM 779 C CA . LEU A 1 100 ? -11.145 5.037 -1.262 1.00 93.44 100 LEU A CA 1
ATOM 780 C C . LEU A 1 100 ? -11.061 6.268 -0.346 1.00 93.44 100 LEU A C 1
ATOM 782 O O . LEU A 1 100 ? -12.073 6.910 -0.066 1.00 93.44 100 LEU A O 1
ATOM 786 N N . TRP A 1 101 ? -9.842 6.676 0.018 1.00 94.12 101 TRP A N 1
ATOM 787 C CA . TRP A 1 101 ? -9.593 7.889 0.795 1.00 94.12 101 TRP A CA 1
ATOM 788 C C . TRP A 1 101 ? -10.054 9.175 0.101 1.00 94.12 101 TRP A C 1
ATOM 790 O O . TRP A 1 101 ? -10.462 10.105 0.783 1.00 94.12 101 TRP A O 1
ATOM 800 N N . GLN A 1 102 ? -10.041 9.246 -1.234 1.00 91.69 102 GLN A N 1
ATOM 801 C CA . GLN A 1 102 ? -10.607 10.391 -1.962 1.00 91.69 102 GLN A CA 1
ATOM 802 C C . GLN A 1 102 ? -12.141 10.382 -1.993 1.00 91.69 102 GLN A C 1
ATOM 804 O O . GLN A 1 102 ? -12.738 11.450 -2.085 1.00 91.69 102 GLN A O 1
ATOM 809 N N . GLN A 1 103 ? -12.774 9.206 -1.936 1.00 88.12 103 GLN A N 1
ATOM 810 C CA . GLN A 1 103 ? -14.231 9.059 -2.048 1.00 88.12 103 GLN A CA 1
ATOM 811 C C . GLN A 1 103 ? -14.960 9.343 -0.729 1.00 88.12 103 GLN A C 1
ATOM 813 O O . GLN A 1 103 ? -16.027 9.951 -0.739 1.00 88.12 103 GLN A O 1
ATOM 818 N N . GLU A 1 104 ? -14.385 8.932 0.402 1.00 79.88 104 GLU A N 1
ATOM 819 C CA . GLU A 1 104 ? -15.029 9.008 1.723 1.00 79.88 104 GLU A CA 1
ATOM 820 C C . GLU A 1 104 ? -14.341 9.997 2.682 1.00 79.88 104 GLU A C 1
ATOM 822 O O . GLU A 1 104 ? -14.436 9.847 3.898 1.00 79.88 104 GLU A O 1
ATOM 827 N N . ASN A 1 105 ? -13.636 11.007 2.155 1.00 66.38 105 ASN A N 1
ATOM 828 C CA . ASN A 1 105 ? -12.792 11.918 2.937 1.00 66.38 105 ASN A CA 1
ATOM 829 C C . ASN A 1 105 ? -13.575 12.811 3.920 1.00 66.38 105 ASN A C 1
ATOM 831 O O . ASN A 1 105 ? -13.837 13.986 3.652 1.00 66.38 105 ASN A O 1
ATOM 835 N N . LYS A 1 106 ? -13.912 12.260 5.084 1.00 59.91 106 LYS A N 1
ATOM 836 C CA . LYS A 1 106 ? -14.320 13.010 6.269 1.00 59.91 106 LYS A CA 1
ATOM 837 C C . LYS A 1 106 ? -13.083 13.199 7.140 1.00 59.91 106 LYS A C 1
ATOM 839 O O . LYS A 1 106 ? -12.406 12.236 7.491 1.00 59.91 106 LYS A O 1
ATOM 844 N N . ASP A 1 107 ? -12.763 14.456 7.424 1.00 66.81 107 ASP A N 1
ATOM 845 C CA . ASP A 1 107 ? -11.717 14.872 8.367 1.00 66.81 107 ASP A CA 1
ATOM 846 C C . ASP A 1 107 ? -10.293 14.346 8.078 1.00 66.81 107 ASP A C 1
ATOM 848 O O . ASP A 1 107 ? -9.427 14.351 8.950 1.00 66.81 107 ASP A O 1
ATOM 852 N N . GLY A 1 108 ? -10.007 13.934 6.836 1.00 82.38 108 GLY A N 1
ATOM 853 C CA . GLY A 1 108 ? -8.685 13.460 6.421 1.00 82.38 108 GLY A CA 1
ATOM 854 C C . GLY A 1 108 ? -8.429 11.967 6.633 1.00 82.38 108 GLY A C 1
ATOM 855 O O . GLY A 1 108 ? -7.319 11.527 6.318 1.00 82.38 108 GLY A O 1
ATOM 856 N N . VAL A 1 109 ? -9.415 11.191 7.102 1.00 89.81 109 VAL A N 1
ATOM 857 C CA . VAL A 1 109 ? -9.267 9.772 7.480 1.00 89.81 109 VAL A CA 1
ATOM 858 C C . VAL A 1 109 ? -10.270 8.892 6.734 1.00 89.81 109 VAL A C 1
ATOM 860 O O . VAL A 1 109 ? -11.472 9.142 6.759 1.00 89.81 109 VAL A O 1
ATOM 863 N N . TYR A 1 110 ? -9.795 7.806 6.122 1.00 93.06 110 TYR A N 1
ATOM 864 C CA . TYR A 1 110 ? -10.665 6.749 5.603 1.00 93.06 110 TYR A CA 1
ATOM 865 C C . TYR A 1 110 ? -10.856 5.663 6.664 1.00 93.06 110 TYR A C 1
ATOM 86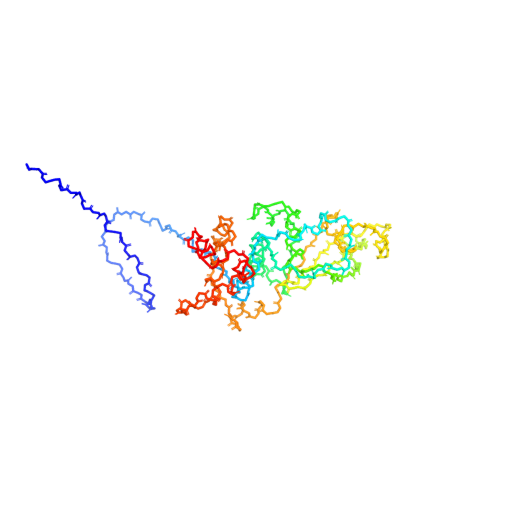7 O O . TYR A 1 110 ? -9.874 5.200 7.241 1.00 93.06 110 TYR A O 1
ATOM 875 N N . THR A 1 111 ? -12.095 5.241 6.930 1.00 93.56 111 THR A N 1
ATOM 876 C CA . THR A 1 111 ? -12.385 4.196 7.927 1.00 93.56 111 THR A CA 1
ATOM 877 C C . THR A 1 111 ? -12.984 2.965 7.262 1.00 93.56 111 THR A C 1
ATOM 879 O O . THR A 1 111 ? -14.125 2.986 6.817 1.00 93.56 111 THR A O 1
ATOM 882 N N . ILE A 1 112 ? -12.238 1.862 7.266 1.00 93.06 112 ILE A N 1
ATOM 883 C CA . ILE A 1 112 ? -12.741 0.544 6.878 1.00 93.06 112 ILE A CA 1
ATOM 884 C C . ILE A 1 112 ? -13.485 -0.045 8.079 1.00 93.06 112 ILE A C 1
ATOM 886 O O . ILE A 1 112 ? -12.851 -0.389 9.077 1.00 93.06 112 ILE A O 1
ATOM 890 N N . ASP A 1 113 ? -14.805 -0.186 7.986 1.00 91.94 113 ASP A N 1
ATOM 891 C CA . ASP A 1 113 ? -15.649 -0.877 8.977 1.00 91.94 113 ASP A CA 1
ATOM 892 C C . ASP A 1 113 ? -15.812 -2.383 8.690 1.00 91.94 113 ASP A C 1
ATOM 894 O O . ASP A 1 113 ? -16.242 -3.155 9.545 1.00 91.94 113 ASP A O 1
ATOM 898 N N . ASN A 1 114 ? -15.459 -2.813 7.477 1.00 89.75 114 ASN A N 1
ATOM 899 C CA . ASN A 1 114 ? -15.598 -4.184 7.017 1.00 89.75 114 ASN A CA 1
ATOM 900 C C . ASN A 1 114 ? -14.450 -4.546 6.060 1.00 89.75 114 ASN A C 1
ATOM 902 O O . ASN A 1 114 ? -14.475 -4.231 4.868 1.00 89.75 114 ASN A O 1
ATOM 906 N N . LEU A 1 115 ? -13.439 -5.241 6.591 1.00 90.12 115 LEU A N 1
ATOM 907 C CA . LEU A 1 115 ? -12.285 -5.711 5.814 1.00 90.12 115 LEU A CA 1
ATOM 908 C C . LEU A 1 115 ? -12.681 -6.678 4.688 1.00 90.12 115 LEU A C 1
ATOM 910 O O . LEU A 1 115 ? -12.020 -6.688 3.653 1.00 90.12 115 LEU A O 1
ATOM 914 N N . THR A 1 116 ? -13.752 -7.460 4.855 1.00 91.56 116 THR A N 1
ATOM 915 C CA . THR A 1 116 ? -14.217 -8.419 3.842 1.00 91.56 116 THR A CA 1
ATOM 916 C C . THR A 1 116 ? -14.680 -7.715 2.574 1.00 91.56 116 THR A C 1
ATOM 918 O O . THR A 1 116 ? -14.184 -8.047 1.503 1.00 91.56 116 THR A O 1
ATOM 921 N N . LYS A 1 117 ? -15.504 -6.663 2.684 1.00 91.06 117 LYS A N 1
ATOM 922 C CA . LYS A 1 117 ? -15.949 -5.872 1.519 1.00 91.06 117 LYS A CA 1
ATOM 923 C C . LYS A 1 117 ? -14.779 -5.292 0.715 1.00 91.06 117 LYS A C 1
ATOM 925 O O . LYS A 1 117 ? -14.823 -5.265 -0.512 1.00 91.06 117 LYS A O 1
ATOM 930 N N . VAL A 1 118 ? -13.730 -4.818 1.394 1.00 91.00 118 VAL A N 1
ATOM 931 C CA . VAL A 1 118 ? -12.530 -4.264 0.736 1.00 91.00 118 VAL A CA 1
ATOM 932 C C . VAL A 1 118 ? -11.694 -5.375 0.089 1.00 91.00 118 VAL A C 1
ATOM 934 O O . VAL A 1 118 ? -11.183 -5.193 -1.015 1.00 91.00 118 VAL A O 1
ATOM 937 N N . ALA A 1 119 ? -11.581 -6.532 0.744 1.00 90.81 119 ALA A N 1
ATOM 938 C CA . ALA A 1 119 ? -10.834 -7.684 0.247 1.00 90.81 119 ALA A CA 1
ATOM 939 C C . ALA A 1 119 ? -11.504 -8.328 -0.988 1.00 90.81 119 ALA A C 1
ATOM 941 O O . ALA A 1 119 ? -10.828 -8.598 -1.982 1.00 90.81 119 ALA A O 1
ATOM 942 N N . GLU A 1 120 ? -12.834 -8.468 -0.982 1.00 92.12 120 GLU A N 1
ATOM 943 C CA . GLU A 1 120 ? -13.640 -8.951 -2.117 1.00 92.12 120 GLU A CA 1
ATOM 944 C C . GLU A 1 120 ? -13.429 -8.099 -3.377 1.00 92.12 120 GLU A C 1
ATOM 946 O O . GLU A 1 120 ? -13.212 -8.637 -4.462 1.00 92.12 120 GLU A O 1
ATOM 951 N N . LYS A 1 121 ? -13.409 -6.763 -3.240 1.00 89.75 121 LYS A N 1
ATOM 952 C CA . LYS A 1 121 ? -13.182 -5.832 -4.364 1.00 89.75 121 LYS A CA 1
ATOM 953 C C . LYS A 1 121 ? -11.813 -5.979 -5.034 1.00 89.75 121 LYS A C 1
ATOM 955 O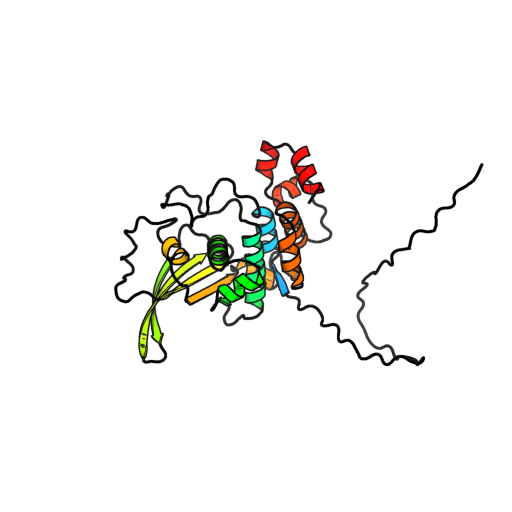 O . LYS A 1 121 ? -11.659 -5.542 -6.172 1.00 89.75 121 LYS A O 1
ATOM 960 N N . LEU A 1 122 ? -10.841 -6.588 -4.356 1.00 88.81 122 LEU A N 1
ATOM 961 C CA . LEU A 1 122 ? -9.505 -6.872 -4.883 1.00 88.81 122 LEU A CA 1
ATOM 962 C C . LEU A 1 122 ? -9.231 -8.381 -5.045 1.00 88.81 122 LEU A C 1
ATOM 964 O O . LEU A 1 122 ? -8.080 -8.764 -5.254 1.00 88.81 122 LEU A O 1
ATOM 968 N N . ASN A 1 123 ? -10.271 -9.221 -4.965 1.00 89.62 123 ASN A N 1
ATOM 969 C CA . ASN A 1 123 ? -10.202 -10.681 -5.078 1.00 89.62 123 ASN A CA 1
ATOM 970 C C . ASN A 1 123 ? -9.148 -11.323 -4.145 1.00 89.62 123 ASN A C 1
ATOM 972 O O . ASN A 1 123 ? -8.287 -12.090 -4.581 1.00 89.62 123 ASN A O 1
ATOM 976 N N . MET A 1 124 ? -9.190 -10.972 -2.857 1.00 89.44 124 MET A N 1
ATOM 977 C CA . MET A 1 124 ? -8.310 -11.516 -1.813 1.00 89.44 124 MET A CA 1
ATOM 978 C C . MET A 1 124 ? -9.086 -11.839 -0.532 1.00 89.44 124 MET A C 1
ATOM 980 O O . MET A 1 124 ? -10.216 -11.391 -0.348 1.00 89.44 124 MET A O 1
ATOM 984 N N . ILE A 1 125 ? -8.470 -12.592 0.384 1.00 90.50 125 ILE A N 1
ATOM 985 C CA . ILE A 1 125 ? -9.055 -12.865 1.704 1.00 90.50 125 ILE A CA 1
ATOM 986 C C . ILE A 1 125 ? -8.754 -11.727 2.703 1.00 90.50 125 ILE A C 1
ATOM 988 O O . ILE A 1 125 ? -7.719 -11.062 2.588 1.00 90.50 125 ILE A O 1
ATOM 992 N N . PRO A 1 126 ? -9.586 -11.514 3.745 1.00 90.00 126 PRO A N 1
ATOM 993 C CA . PRO A 1 126 ? -9.365 -10.451 4.736 1.00 90.00 126 PRO A CA 1
ATOM 994 C C . PRO A 1 126 ? -8.011 -10.538 5.459 1.00 90.00 126 PRO A C 1
ATOM 996 O O . PRO A 1 126 ? -7.452 -9.519 5.867 1.00 90.00 126 PRO A O 1
ATOM 999 N N . GLN A 1 127 ? -7.463 -11.749 5.610 1.00 86.38 127 GLN A N 1
ATOM 1000 C CA . GLN A 1 127 ? -6.168 -11.969 6.254 1.00 86.38 127 GLN A CA 1
ATOM 1001 C C . GLN A 1 127 ? -4.991 -11.460 5.404 1.00 86.38 127 GLN A C 1
ATOM 1003 O O . GLN A 1 127 ? -4.038 -10.891 5.945 1.00 86.38 127 GLN A O 1
ATOM 1008 N N . ASP A 1 128 ? -5.078 -11.583 4.079 1.00 87.88 128 ASP A N 1
ATOM 1009 C CA . ASP A 1 128 ? -4.092 -11.013 3.158 1.00 87.88 128 ASP A CA 1
ATOM 1010 C C . ASP A 1 128 ? -4.165 -9.489 3.197 1.00 87.88 128 ASP A C 1
ATOM 1012 O O . ASP A 1 128 ? -3.137 -8.828 3.347 1.00 87.88 128 ASP A O 1
ATOM 1016 N N . LEU A 1 129 ? -5.379 -8.924 3.193 1.00 91.81 129 LEU A N 1
ATOM 1017 C CA . LEU A 1 129 ? -5.584 -7.481 3.324 1.00 91.81 129 LEU A CA 1
ATOM 1018 C C . LEU A 1 129 ? -4.964 -6.927 4.619 1.00 91.81 129 LEU A C 1
ATOM 1020 O O . LEU A 1 129 ? -4.238 -5.936 4.558 1.00 91.81 129 LEU A O 1
ATOM 1024 N N . LYS A 1 130 ? -5.157 -7.583 5.775 1.00 89.19 130 LYS A N 1
ATOM 1025 C CA . LYS A 1 130 ? -4.456 -7.227 7.029 1.00 89.19 130 LYS A CA 1
ATOM 1026 C C . LYS A 1 130 ? -2.933 -7.225 6.857 1.00 89.19 130 LYS A C 1
ATOM 1028 O O . LYS A 1 130 ? -2.261 -6.315 7.339 1.00 89.19 130 LYS A O 1
ATOM 1033 N N . THR A 1 131 ? -2.390 -8.229 6.169 1.00 86.44 131 THR A N 1
ATOM 1034 C CA . THR A 1 131 ? -0.946 -8.369 5.916 1.00 86.44 131 THR A CA 1
ATOM 1035 C C . THR A 1 131 ? -0.425 -7.226 5.044 1.00 86.44 131 THR A C 1
ATOM 1037 O O . THR A 1 131 ? 0.600 -6.614 5.349 1.00 86.44 131 THR A O 1
ATOM 1040 N N . TYR A 1 132 ? -1.159 -6.882 3.987 1.00 89.88 132 TYR A N 1
ATOM 1041 C CA . TYR A 1 132 ? -0.828 -5.777 3.093 1.00 89.88 132 TYR A CA 1
ATOM 1042 C C . TYR A 1 132 ? -0.933 -4.416 3.794 1.00 89.88 132 TYR A C 1
ATOM 1044 O O . TYR A 1 132 ? -0.032 -3.594 3.640 1.00 89.88 132 TYR A O 1
ATOM 1052 N N . LEU A 1 133 ? -1.956 -4.204 4.628 1.00 91.62 133 LEU A N 1
ATOM 1053 C CA . LEU A 1 133 ? -2.090 -3.012 5.472 1.00 91.62 133 LEU A CA 1
ATOM 1054 C C . LEU A 1 133 ? -0.892 -2.858 6.429 1.00 91.62 133 LEU A C 1
ATOM 1056 O O . LEU A 1 133 ? -0.287 -1.790 6.474 1.00 91.62 133 LEU A O 1
ATOM 1060 N N . VAL A 1 134 ? -0.466 -3.926 7.115 1.00 86.44 134 VAL A N 1
ATOM 1061 C CA . VAL A 1 134 ? 0.747 -3.903 7.961 1.00 86.44 134 VAL A CA 1
ATOM 1062 C C . VAL A 1 134 ? 2.000 -3.523 7.160 1.00 86.44 134 VAL A C 1
ATOM 1064 O O . VAL A 1 134 ? 2.822 -2.740 7.634 1.00 86.44 134 VAL A O 1
ATOM 1067 N N . TYR A 1 135 ? 2.160 -4.015 5.930 1.00 85.75 135 TYR A N 1
ATOM 1068 C CA . TYR A 1 135 ? 3.304 -3.634 5.091 1.00 85.75 135 TYR A CA 1
ATOM 1069 C C . TYR A 1 135 ? 3.251 -2.184 4.589 1.00 85.75 135 TYR A C 1
ATOM 1071 O O . TYR A 1 135 ? 4.302 -1.561 4.434 1.00 85.75 135 TYR A O 1
ATOM 1079 N N . LEU A 1 136 ? 2.058 -1.631 4.366 1.00 89.50 136 LEU A N 1
ATOM 1080 C CA . LEU A 1 136 ? 1.863 -0.231 3.975 1.00 89.50 136 LEU A CA 1
ATOM 1081 C C . LEU A 1 136 ? 2.093 0.749 5.140 1.00 89.50 136 LEU A C 1
ATOM 1083 O O . LEU A 1 136 ? 2.595 1.855 4.913 1.00 89.50 136 LEU A O 1
ATOM 1087 N N . GLY A 1 137 ? 1.770 0.334 6.368 1.00 85.56 137 GLY A N 1
ATOM 1088 C CA . GLY A 1 137 ? 2.015 1.087 7.601 1.00 85.56 137 GLY A CA 1
ATOM 1089 C C . GLY A 1 137 ? 3.416 0.898 8.194 1.00 85.56 137 GLY A C 1
ATOM 1090 O O . GLY A 1 137 ? 3.872 1.737 8.959 1.00 85.56 137 GLY A O 1
ATOM 1091 N N . GLY A 1 138 ? 4.141 -0.166 7.837 1.00 77.00 138 GLY A N 1
ATOM 1092 C CA . GLY A 1 138 ? 5.377 -0.543 8.535 1.00 77.00 138 GLY A CA 1
ATOM 1093 C C . GLY A 1 138 ? 5.087 -1.235 9.874 1.00 77.00 138 GLY A C 1
ATOM 1094 O O . GLY A 1 138 ? 3.980 -1.168 10.394 1.00 77.00 138 GLY A O 1
ATOM 1095 N N . TYR A 1 139 ? 6.057 -1.973 10.418 1.00 65.38 139 TYR A N 1
ATOM 1096 C CA . TYR A 1 139 ? 5.732 -3.030 11.390 1.00 65.38 139 TYR A CA 1
ATOM 1097 C C . TYR A 1 139 ? 6.671 -3.172 12.596 1.00 65.38 139 TYR A C 1
ATOM 1099 O O . TYR A 1 139 ? 6.374 -3.959 13.498 1.00 65.38 139 TYR A O 1
ATOM 1107 N N . GLN A 1 140 ? 7.798 -2.451 12.629 1.00 58.53 140 GLN A N 1
ATOM 1108 C CA . GLN A 1 140 ? 8.804 -2.638 13.682 1.00 58.53 140 GLN A CA 1
ATOM 1109 C C . GLN A 1 140 ? 8.409 -1.974 15.013 1.00 58.53 140 GLN A C 1
ATOM 1111 O O . GLN A 1 140 ? 8.591 -2.579 16.066 1.00 58.53 140 GLN A O 1
ATOM 1116 N N . TYR A 1 141 ? 7.806 -0.779 14.962 1.00 60.03 141 TYR A N 1
ATOM 1117 C CA . TYR A 1 141 ? 7.461 0.030 16.141 1.00 60.03 141 TYR A CA 1
ATOM 1118 C C . TYR A 1 141 ? 6.006 0.526 16.118 1.00 60.03 141 TYR A C 1
ATOM 1120 O O . TYR A 1 141 ? 5.770 1.732 16.030 1.00 60.03 141 TYR A O 1
ATOM 1128 N N . PRO A 1 142 ? 5.002 -0.368 16.157 1.00 67.44 142 PRO A N 1
ATOM 1129 C CA . PRO A 1 142 ? 3.628 0.080 16.274 1.00 67.44 142 PRO A CA 1
ATOM 1130 C C . PRO A 1 142 ? 3.377 0.686 17.661 1.00 67.44 142 PRO A C 1
ATOM 1132 O O . PRO A 1 142 ? 3.752 0.105 18.681 1.00 67.44 142 PRO A O 1
ATOM 1135 N N . VAL A 1 143 ? 2.707 1.837 17.704 1.00 68.00 143 VAL A N 1
ATOM 1136 C CA . VAL A 1 143 ? 2.277 2.461 18.963 1.00 68.00 143 VAL A CA 1
ATOM 1137 C C . VAL A 1 143 ? 0.943 1.848 19.373 1.00 68.00 143 VAL A C 1
ATOM 1139 O O . VAL A 1 143 ? 0.016 1.784 18.564 1.00 68.00 143 VAL A O 1
ATOM 1142 N N . ILE A 1 144 ? 0.828 1.417 20.629 1.00 71.75 144 ILE A N 1
ATOM 1143 C CA . ILE A 1 144 ? -0.432 0.942 21.205 1.00 71.75 144 ILE A CA 1
ATOM 1144 C C . ILE A 1 144 ? -0.983 1.971 22.187 1.00 71.75 144 ILE A C 1
ATOM 1146 O O . ILE A 1 144 ? -0.246 2.546 22.981 1.00 71.75 144 ILE A O 1
ATOM 1150 N N . THR A 1 145 ? -2.299 2.177 22.138 1.00 74.19 145 THR A N 1
ATOM 1151 C CA . THR A 1 145 ? -3.059 2.893 23.174 1.00 74.19 145 THR A CA 1
ATOM 1152 C C . THR A 1 145 ? -4.380 2.173 23.425 1.00 74.19 145 THR A C 1
ATOM 1154 O O . THR A 1 145 ? -4.948 1.590 22.492 1.00 74.19 145 THR A O 1
ATOM 1157 N N . THR A 1 146 ? -4.909 2.245 24.647 1.00 73.56 146 THR A N 1
ATOM 1158 C CA . THR A 1 146 ? -6.317 1.918 24.909 1.00 73.56 146 THR A CA 1
ATOM 1159 C C . THR A 1 146 ? -7.167 3.167 25.119 1.00 73.56 146 THR A C 1
ATOM 1161 O O . THR A 1 146 ? -6.694 4.203 25.585 1.00 73.56 146 THR A O 1
ATOM 1164 N N . LYS A 1 147 ? -8.444 3.090 24.725 1.00 78.00 147 LYS A N 1
ATOM 1165 C CA . LYS A 1 147 ? -9.436 4.159 24.920 1.00 78.00 147 LYS A CA 1
ATOM 1166 C C . LYS A 1 147 ? -10.783 3.561 25.319 1.00 78.00 147 LYS A C 1
ATOM 1168 O O . LYS A 1 147 ? -11.227 2.580 24.721 1.00 78.00 147 LYS A O 1
ATOM 1173 N N . ASP A 1 148 ? -11.454 4.163 26.297 1.00 80.25 148 ASP A N 1
ATOM 1174 C CA . ASP A 1 148 ? -12.840 3.827 26.636 1.00 80.25 148 ASP A CA 1
ATOM 1175 C C . ASP A 1 148 ? -13.787 4.455 25.597 1.00 80.25 148 ASP A C 1
ATOM 1177 O O . ASP A 1 148 ? -13.864 5.677 25.470 1.00 80.25 148 ASP A O 1
ATOM 1181 N N . LYS A 1 149 ? -14.553 3.630 24.877 1.00 78.00 149 LYS A N 1
ATOM 1182 C CA . LYS A 1 149 ? -15.654 4.067 24.009 1.00 78.00 149 LYS A CA 1
ATOM 1183 C C . LYS A 1 149 ? -16.986 3.791 24.702 1.00 78.00 149 LYS A C 1
ATOM 1185 O O . LYS A 1 149 ? -17.265 2.656 25.088 1.00 78.00 149 LYS A O 1
ATOM 1190 N N . ILE A 1 150 ? -17.828 4.811 24.849 1.00 73.00 150 ILE A N 1
ATOM 1191 C CA . ILE A 1 150 ? -19.200 4.632 25.343 1.00 73.00 150 ILE A CA 1
ATOM 1192 C C . ILE A 1 150 ? -20.042 4.052 24.200 1.00 73.00 150 ILE A C 1
ATOM 1194 O O . ILE A 1 150 ? -20.081 4.593 23.096 1.00 73.00 150 ILE A O 1
ATOM 1198 N N . THR A 1 151 ? -20.682 2.912 24.448 1.00 72.75 151 THR A N 1
ATOM 1199 C CA . THR A 1 151 ? -21.587 2.265 23.485 1.00 72.75 151 THR A CA 1
ATOM 1200 C C . THR A 1 151 ? -23.007 2.828 23.599 1.00 72.75 151 THR A C 1
ATOM 1202 O O . THR A 1 151 ? -23.360 3.417 24.619 1.00 72.75 151 THR A O 1
ATOM 1205 N N . LYS A 1 152 ? -23.862 2.610 22.584 1.00 61.44 152 LYS A N 1
ATOM 1206 C CA . LYS A 1 152 ? -25.251 3.126 22.552 1.00 61.44 152 LYS A CA 1
ATOM 1207 C C . LYS A 1 152 ? -26.124 2.723 23.758 1.00 61.44 152 LYS A C 1
ATOM 1209 O O . LYS A 1 152 ? -27.151 3.345 23.977 1.00 61.44 152 LYS A O 1
ATOM 1214 N N . GLY A 1 153 ? -25.726 1.711 24.537 1.00 67.56 153 GLY A N 1
ATOM 1215 C CA . GLY A 1 153 ? -26.392 1.291 25.778 1.00 67.56 153 GLY A CA 1
ATOM 1216 C C . GLY A 1 153 ? -25.667 1.716 27.062 1.00 67.56 153 GLY A C 1
ATOM 1217 O O . GLY A 1 153 ? -25.693 0.966 28.034 1.00 67.56 153 GLY A O 1
ATOM 1218 N N . GLY A 1 154 ? -24.912 2.822 27.052 1.00 68.62 154 GLY A N 1
ATOM 1219 C CA . GLY A 1 154 ? -24.213 3.385 28.223 1.00 68.62 154 GLY A CA 1
ATOM 1220 C C . GLY A 1 154 ? -22.997 2.592 28.730 1.00 68.62 154 GLY A C 1
ATOM 1221 O O . GLY A 1 154 ? -22.188 3.110 29.496 1.00 68.62 154 GLY A O 1
ATOM 1222 N N . LYS A 1 155 ? -22.811 1.345 28.283 1.00 71.12 155 LYS A N 1
ATOM 1223 C CA . LYS A 1 155 ? -21.677 0.495 28.675 1.00 71.12 155 LYS A CA 1
ATOM 1224 C C . LYS A 1 155 ? -20.374 1.028 28.072 1.00 71.12 155 LYS A C 1
ATOM 1226 O O . LYS A 1 155 ? -20.282 1.202 26.853 1.00 71.12 155 LYS A O 1
ATOM 1231 N N . LYS A 1 156 ? -19.358 1.224 28.918 1.00 72.88 156 LYS A N 1
ATOM 1232 C CA . LYS A 1 156 ? -17.973 1.474 28.493 1.00 72.88 156 LYS A CA 1
ATOM 1233 C C . LYS A 1 156 ? -17.386 0.215 27.853 1.00 72.88 156 LYS A C 1
ATOM 1235 O O . LYS A 1 156 ? -17.490 -0.877 28.410 1.00 72.88 156 LYS A O 1
ATOM 1240 N N . GLN A 1 157 ? -16.752 0.377 26.699 1.00 78.38 157 GLN A N 1
ATOM 1241 C CA . GLN A 1 157 ? -16.039 -0.669 25.976 1.00 78.38 157 GLN A CA 1
ATOM 1242 C C . GLN A 1 157 ? -14.611 -0.196 25.709 1.00 78.38 157 GLN A C 1
ATOM 1244 O O . GLN A 1 157 ? -14.413 0.809 25.031 1.00 78.38 157 GLN A O 1
ATOM 1249 N N . ARG A 1 158 ? -13.617 -0.922 26.228 1.00 79.38 158 ARG A N 1
ATOM 1250 C CA . ARG A 1 158 ? -12.210 -0.642 25.930 1.00 79.38 158 ARG A CA 1
ATOM 1251 C C . ARG A 1 158 ? -11.885 -1.042 24.497 1.00 79.38 158 ARG A C 1
ATOM 1253 O O . ARG A 1 158 ? -12.133 -2.177 24.088 1.00 79.38 158 ARG A O 1
ATOM 1260 N N . ILE A 1 159 ? -11.321 -0.098 23.756 1.00 80.69 159 ILE A N 1
ATOM 1261 C CA . ILE A 1 159 ? -10.793 -0.283 22.408 1.00 80.69 159 ILE A CA 1
ATOM 1262 C C . ILE A 1 159 ? -9.272 -0.263 22.497 1.00 80.69 159 ILE A C 1
ATOM 1264 O O . ILE A 1 159 ? -8.694 0.675 23.045 1.00 80.69 159 ILE A O 1
ATOM 1268 N N . LEU A 1 160 ? -8.641 -1.288 21.939 1.00 80.31 160 LEU A N 1
ATOM 1269 C CA . LEU A 1 160 ? -7.213 -1.364 21.679 1.00 80.31 160 LEU A CA 1
ATOM 1270 C C . LEU A 1 160 ? -6.940 -0.782 20.287 1.00 80.31 160 LEU A C 1
ATOM 1272 O O . LEU A 1 160 ? -7.495 -1.265 19.297 1.00 80.31 160 LEU A O 1
ATOM 1276 N N . SER A 1 161 ? -6.095 0.244 20.213 1.00 80.12 161 SER A N 1
ATOM 1277 C CA . SER A 1 161 ? -5.664 0.878 18.962 1.00 80.12 161 SER A CA 1
ATOM 1278 C C . SER A 1 161 ? -4.185 0.591 18.712 1.00 80.12 161 SER A C 1
ATOM 1280 O O . SER A 1 161 ? -3.358 0.943 19.550 1.00 80.12 161 SER A O 1
ATOM 1282 N N . THR A 1 162 ? -3.852 -0.015 17.569 1.00 78.88 162 THR A N 1
ATOM 1283 C CA . THR A 1 162 ? -2.467 -0.293 17.138 1.00 78.88 162 THR A CA 1
ATOM 1284 C C . THR A 1 162 ? -2.143 0.537 15.900 1.00 78.88 162 THR A C 1
ATOM 1286 O O . THR A 1 162 ? -2.745 0.317 14.850 1.00 78.88 162 THR A O 1
ATOM 1289 N N . TYR A 1 163 ? -1.219 1.488 16.025 1.00 78.12 163 TYR A N 1
ATOM 1290 C CA . TYR A 1 163 ? -0.864 2.482 15.008 1.00 78.12 163 TYR A CA 1
ATOM 1291 C C . TYR A 1 163 ? 0.464 2.150 14.326 1.00 78.12 163 TYR A C 1
ATOM 1293 O O . TYR A 1 163 ? 1.419 1.774 14.997 1.00 78.12 163 TYR A O 1
ATOM 1301 N N . THR A 1 164 ? 0.548 2.363 13.016 1.00 79.31 164 THR A N 1
ATOM 1302 C CA . THR A 1 164 ? 1.739 2.146 12.178 1.00 79.31 164 THR A CA 1
ATOM 1303 C C . THR A 1 164 ? 1.860 3.270 11.147 1.00 79.31 164 THR A C 1
ATOM 1305 O O . THR A 1 164 ? 0.837 3.713 10.627 1.00 79.31 164 THR A O 1
ATOM 1308 N N . THR A 1 165 ? 3.076 3.746 10.855 1.00 80.75 165 THR A N 1
ATOM 1309 C CA . THR A 1 165 ? 3.315 4.872 9.931 1.00 80.75 165 THR A CA 1
ATOM 1310 C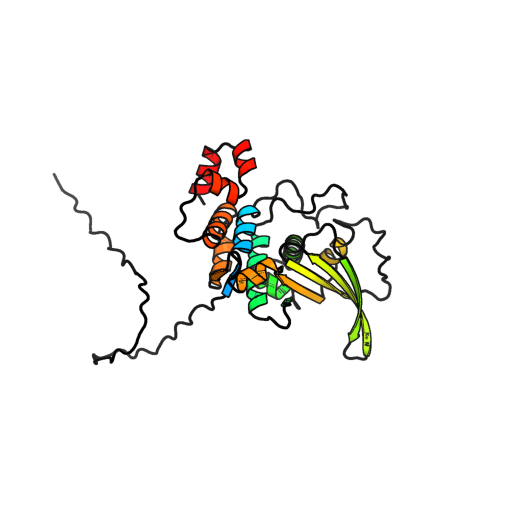 C . THR A 1 165 ? 4.492 4.605 8.988 1.00 80.75 165 THR A C 1
ATOM 1312 O O . THR A 1 165 ? 5.635 4.508 9.432 1.00 80.75 165 THR A O 1
ATOM 1315 N N . ASN A 1 166 ? 4.222 4.552 7.678 1.00 84.31 166 ASN A N 1
ATOM 1316 C CA . ASN A 1 166 ? 5.239 4.468 6.622 1.00 84.31 166 ASN A CA 1
ATOM 1317 C C . ASN A 1 166 ? 4.738 5.133 5.318 1.00 84.31 166 ASN A C 1
ATOM 1319 O O . ASN A 1 166 ? 4.739 6.361 5.196 1.00 84.31 166 ASN A O 1
ATOM 1323 N N . ILE A 1 167 ? 4.252 4.346 4.348 1.00 88.81 167 ILE A N 1
ATOM 1324 C CA . ILE A 1 167 ? 3.616 4.870 3.124 1.00 88.81 167 ILE A CA 1
ATOM 1325 C C . ILE A 1 167 ? 2.231 5.438 3.480 1.00 88.81 167 ILE A C 1
ATOM 1327 O O . ILE A 1 167 ? 1.821 6.485 2.976 1.00 88.81 167 ILE A O 1
ATOM 1331 N N . PHE A 1 168 ? 1.552 4.774 4.415 1.00 92.19 168 PHE A N 1
ATOM 1332 C CA . PHE A 1 168 ? 0.299 5.201 5.026 1.00 92.19 168 PHE A CA 1
ATOM 1333 C C . PHE A 1 168 ? 0.468 5.290 6.545 1.00 92.19 168 PHE A C 1
ATOM 1335 O O . PHE A 1 168 ? 1.332 4.623 7.118 1.00 92.19 168 PHE A O 1
ATOM 1342 N N . ILE A 1 169 ? -0.377 6.094 7.185 1.00 91.62 169 ILE A N 1
ATOM 1343 C CA . ILE A 1 169 ? -0.709 5.945 8.601 1.00 91.62 169 ILE A CA 1
ATOM 1344 C C . ILE A 1 169 ? -1.867 4.950 8.645 1.00 91.62 169 ILE A C 1
ATOM 1346 O O . ILE A 1 169 ? -2.896 5.168 8.003 1.00 91.62 169 ILE A O 1
ATOM 1350 N N . ILE A 1 170 ? -1.688 3.837 9.348 1.00 91.81 170 ILE A N 1
ATOM 1351 C CA . ILE A 1 170 ? -2.689 2.776 9.474 1.00 91.81 170 ILE A CA 1
ATOM 1352 C C . ILE A 1 170 ? -2.859 2.444 10.948 1.00 91.81 170 ILE A C 1
ATOM 1354 O O . ILE A 1 170 ? -1.892 2.112 11.642 1.00 91.81 170 ILE A O 1
ATOM 1358 N N . LYS A 1 171 ? -4.104 2.510 11.415 1.00 91.31 171 LYS A N 1
ATOM 1359 C CA . LYS A 1 171 ? -4.486 2.225 12.794 1.00 91.31 171 LYS A CA 1
ATOM 1360 C C . LYS A 1 171 ? -5.576 1.164 12.826 1.00 91.31 171 LYS A C 1
ATOM 1362 O O . LYS A 1 171 ? -6.691 1.380 12.360 1.00 91.31 171 LYS A O 1
ATOM 1367 N N . PHE A 1 172 ? -5.255 0.034 13.439 1.00 90.25 172 PHE A N 1
ATOM 1368 C CA . PHE A 1 172 ? -6.189 -1.059 13.681 1.00 90.25 172 PHE A CA 1
ATOM 1369 C C . PHE A 1 172 ? -6.894 -0.850 15.022 1.00 90.25 172 PHE A C 1
ATOM 1371 O O . PHE A 1 172 ? -6.225 -0.720 16.050 1.00 90.25 172 PHE A O 1
ATOM 1378 N N . ASN A 1 173 ? -8.227 -0.860 15.024 1.00 89.19 173 ASN A N 1
ATOM 1379 C CA . ASN A 1 173 ? -9.047 -0.839 16.231 1.00 89.19 173 ASN A CA 1
ATOM 1380 C C . ASN A 1 173 ? -9.637 -2.229 16.490 1.00 89.19 173 ASN A C 1
ATOM 1382 O O . ASN A 1 173 ? -10.244 -2.828 15.603 1.00 89.19 173 ASN A O 1
ATOM 1386 N N . SER A 1 174 ? -9.518 -2.723 17.720 1.00 87.31 174 SER A N 1
ATOM 1387 C CA . SER A 1 174 ? -10.197 -3.948 18.161 1.00 87.31 174 SER A CA 1
ATOM 1388 C C . SER A 1 174 ? -10.689 -3.816 19.597 1.00 87.31 174 SER A C 1
ATOM 1390 O O . SER A 1 174 ? -10.080 -3.125 20.417 1.00 87.31 174 SER A O 1
ATOM 1392 N N . LYS A 1 175 ? -11.787 -4.486 19.936 1.00 85.31 175 LYS A N 1
ATOM 1393 C CA . LYS A 1 175 ? -12.250 -4.618 21.322 1.00 85.31 175 LYS A CA 1
ATOM 1394 C C . LYS A 1 175 ? -11.208 -5.325 22.192 1.00 85.31 175 LYS A C 1
ATOM 1396 O O . LYS A 1 175 ? -10.681 -6.385 21.842 1.00 85.31 175 LYS A O 1
ATOM 1401 N N . LEU A 1 176 ? -10.966 -4.758 23.369 1.00 78.12 176 LEU A N 1
ATOM 1402 C CA . LEU A 1 176 ? -10.232 -5.399 24.456 1.00 78.12 176 LEU A CA 1
ATOM 1403 C C . LEU A 1 176 ? -11.218 -6.244 25.284 1.00 78.12 176 LEU A C 1
ATOM 1405 O O . LEU A 1 176 ? -12.315 -5.774 25.607 1.00 78.12 176 LEU A O 1
ATOM 1409 N N . LYS A 1 177 ? -10.873 -7.495 25.612 1.00 77.00 177 LYS A N 1
ATOM 1410 C CA . LYS A 1 177 ? -11.741 -8.354 26.440 1.00 77.00 177 LYS A CA 1
ATOM 1411 C C . LYS A 1 177 ? -11.674 -7.905 27.905 1.00 77.00 177 LYS A C 1
ATOM 1413 O O . LYS A 1 177 ? -10.720 -7.266 28.333 1.00 77.00 177 LYS A O 1
ATOM 1418 N N . LYS A 1 178 ? -12.698 -8.237 28.702 1.00 71.88 178 LYS A N 1
ATOM 1419 C CA . LYS A 1 178 ? -12.833 -7.755 30.096 1.00 71.88 178 LYS A CA 1
ATOM 1420 C C . LYS A 1 178 ? -11.658 -8.116 31.015 1.00 71.88 178 LYS A C 1
ATOM 1422 O O . LYS A 1 178 ? -11.421 -7.407 31.983 1.00 71.88 178 LYS A O 1
ATOM 1427 N N . ASN A 1 179 ? -10.981 -9.225 30.737 1.00 71.88 179 ASN A N 1
ATOM 1428 C CA . ASN A 1 179 ? -9.876 -9.782 31.517 1.00 71.88 179 ASN A CA 1
ATOM 1429 C C . ASN A 1 179 ? -8.490 -9.405 30.960 1.00 71.88 179 ASN A C 1
ATOM 1431 O O . ASN A 1 179 ? -7.498 -10.015 31.343 1.00 71.88 179 ASN A O 1
ATOM 1435 N N . GLU A 1 180 ? -8.422 -8.450 30.033 1.00 70.44 180 GLU A N 1
ATOM 1436 C CA . GLU A 1 180 ? -7.197 -8.062 29.340 1.00 70.44 180 GLU A CA 1
ATOM 1437 C C . GLU A 1 180 ? -6.749 -6.654 29.760 1.00 70.44 180 GLU A C 1
ATOM 1439 O O . GLU A 1 180 ? -7.543 -5.711 29.806 1.00 70.44 180 GLU A O 1
ATOM 1444 N N . THR A 1 181 ? -5.455 -6.505 30.031 1.00 64.88 181 THR A N 1
ATOM 1445 C CA . THR A 1 181 ? -4.778 -5.223 30.286 1.00 64.88 181 THR A CA 1
ATOM 1446 C C . THR A 1 181 ? -3.762 -4.922 29.184 1.00 64.88 181 THR A C 1
ATOM 1448 O O . THR A 1 181 ? -3.430 -5.799 28.387 1.00 64.88 181 THR A O 1
ATOM 1451 N N . GLU A 1 182 ? -3.234 -3.696 29.146 1.00 55.31 182 GLU A N 1
ATOM 1452 C CA . GLU A 1 182 ? -2.165 -3.312 28.208 1.00 55.31 182 GLU A CA 1
ATOM 1453 C C . GLU A 1 182 ? -0.917 -4.203 28.379 1.00 55.31 182 GLU A C 1
ATOM 1455 O O . GLU A 1 182 ? -0.348 -4.677 27.398 1.00 55.31 182 GLU A O 1
ATOM 1460 N N . ASP A 1 183 ? -0.573 -4.553 29.624 1.00 58.62 183 ASP A N 1
ATOM 1461 C CA . ASP A 1 183 ? 0.555 -5.435 29.951 1.00 58.62 183 ASP A CA 1
ATOM 1462 C C . ASP A 1 183 ? 0.301 -6.935 29.773 1.00 58.62 183 ASP A C 1
ATOM 1464 O O . ASP A 1 183 ? 1.261 -7.711 29.739 1.00 58.62 183 ASP A O 1
ATOM 1468 N N . SER A 1 184 ? -0.954 -7.373 29.616 1.00 59.16 184 SER A N 1
ATOM 1469 C CA . SER A 1 184 ? -1.306 -8.804 29.503 1.00 59.16 184 SER A CA 1
ATOM 1470 C C . SER A 1 184 ? -0.618 -9.517 28.330 1.00 59.16 184 SER A C 1
ATOM 1472 O O . SER A 1 184 ? -0.526 -10.741 28.318 1.00 59.16 184 SER A O 1
ATOM 1474 N N . PHE A 1 185 ? -0.106 -8.756 27.360 1.00 55.88 185 PHE A N 1
ATOM 1475 C CA . PHE A 1 185 ? 0.529 -9.262 26.140 1.00 55.88 185 PHE A CA 1
ATOM 1476 C C . PHE A 1 185 ? 1.987 -8.823 25.995 1.00 55.88 185 PHE A C 1
ATOM 1478 O O . PHE A 1 185 ? 2.673 -9.235 25.062 1.00 55.88 185 PHE A O 1
ATOM 1485 N N . ASN A 1 186 ? 2.511 -8.064 26.964 1.00 50.19 186 ASN A N 1
ATOM 1486 C CA . ASN A 1 186 ? 3.922 -7.695 26.989 1.00 50.19 186 ASN A CA 1
ATOM 1487 C C . ASN A 1 186 ? 4.844 -8.911 27.251 1.00 50.19 186 ASN A C 1
ATOM 1489 O O . ASN A 1 186 ? 6.044 -8.842 26.984 1.00 50.19 186 ASN A O 1
ATOM 1493 N N . LYS A 1 187 ? 4.313 -10.045 27.727 1.00 48.22 187 LYS A N 1
ATOM 1494 C CA . LYS A 1 187 ? 5.096 -11.255 28.052 1.00 48.22 187 LYS A CA 1
ATOM 1495 C C . LYS A 1 187 ? 4.842 -12.454 27.122 1.00 48.22 187 LYS A C 1
ATOM 1497 O O . LYS A 1 187 ? 5.287 -13.553 27.435 1.00 48.22 187 LYS A O 1
ATOM 1502 N N . ASP A 1 188 ? 4.142 -12.270 25.999 1.00 47.44 188 ASP A N 1
ATOM 1503 C CA . ASP A 1 188 ? 3.735 -13.383 25.128 1.00 47.44 188 ASP A CA 1
ATOM 1504 C C . ASP A 1 188 ? 4.707 -13.612 23.948 1.00 47.44 188 ASP A C 1
ATOM 1506 O O . ASP A 1 188 ? 4.978 -12.713 23.152 1.00 47.44 188 ASP A O 1
ATOM 1510 N N . LEU A 1 189 ? 5.226 -14.837 23.814 1.00 44.75 189 LEU A N 1
ATOM 1511 C CA . LEU A 1 189 ? 6.291 -15.239 22.872 1.00 44.75 189 LEU A CA 1
ATOM 1512 C C . LEU A 1 189 ? 5.792 -15.478 21.426 1.00 44.75 189 LEU A C 1
ATOM 1514 O O . LEU A 1 189 ? 6.279 -16.380 20.740 1.00 44.75 189 LEU A O 1
ATOM 1518 N N . ARG A 1 190 ? 4.796 -14.718 20.949 1.00 45.16 190 ARG A N 1
ATOM 1519 C CA . ARG A 1 190 ? 4.056 -15.037 19.710 1.00 45.16 190 ARG A CA 1
ATOM 1520 C C . ARG A 1 190 ? 4.324 -14.086 18.545 1.00 45.16 190 ARG A C 1
ATOM 1522 O O . ARG A 1 190 ? 3.929 -12.929 18.594 1.00 45.16 190 ARG A O 1
ATOM 1529 N N . VAL A 1 191 ? 4.836 -14.675 17.462 1.00 41.84 191 VAL A N 1
ATOM 1530 C CA . VAL A 1 191 ? 4.664 -14.310 16.040 1.00 41.84 191 VAL A CA 1
ATOM 1531 C C . VAL A 1 191 ? 4.858 -12.836 15.656 1.00 41.84 191 VAL A C 1
ATOM 1533 O O . VAL A 1 191 ? 3.972 -12.001 15.839 1.00 41.84 191 VAL A O 1
ATOM 1536 N N . GLY A 1 192 ? 5.973 -12.553 14.975 1.00 51.12 192 GLY A N 1
ATOM 1537 C CA . GLY A 1 192 ? 6.316 -11.210 14.500 1.00 51.12 192 GLY A CA 1
ATOM 1538 C C . GLY A 1 192 ? 6.800 -10.301 15.632 1.00 51.12 192 GLY A C 1
ATOM 1539 O O . GLY A 1 192 ? 7.316 -10.786 16.633 1.00 51.12 192 GLY A O 1
ATOM 1540 N N . THR A 1 193 ? 6.664 -8.979 15.489 1.00 53.22 193 THR A N 1
ATOM 1541 C CA . THR A 1 193 ? 6.877 -8.065 16.627 1.00 53.22 193 THR A CA 1
ATOM 1542 C C . THR A 1 193 ? 5.772 -8.268 17.666 1.00 53.22 193 THR A C 1
ATOM 1544 O O . THR A 1 193 ? 4.673 -8.697 17.308 1.00 53.22 193 THR A O 1
ATOM 1547 N N . ARG A 1 194 ? 6.046 -7.930 18.939 1.00 54.59 194 ARG A N 1
ATOM 1548 C CA . ARG A 1 194 ? 5.177 -8.115 20.134 1.00 54.59 194 ARG A CA 1
ATOM 1549 C C . ARG A 1 194 ? 3.688 -7.784 19.914 1.00 54.59 194 ARG A C 1
ATOM 1551 O O . ARG A 1 194 ? 2.821 -8.300 20.609 1.00 54.59 194 ARG A O 1
ATOM 1558 N N . TYR A 1 195 ? 3.410 -6.919 18.941 1.00 59.31 195 TYR A N 1
ATOM 1559 C CA . TYR A 1 195 ? 2.118 -6.312 18.665 1.00 59.31 195 TYR A CA 1
ATOM 1560 C C . TYR A 1 195 ? 1.431 -6.795 17.367 1.00 59.31 195 TYR A C 1
ATOM 1562 O O . TYR A 1 195 ? 0.237 -6.559 17.183 1.00 59.31 195 TYR A O 1
ATOM 1570 N N . LEU A 1 196 ? 2.126 -7.509 16.469 1.00 66.44 196 LEU A N 1
ATOM 1571 C CA . LEU A 1 196 ? 1.517 -8.045 15.235 1.00 66.44 196 LEU A CA 1
ATOM 1572 C C . LEU A 1 196 ? 0.535 -9.191 15.507 1.00 66.44 196 LEU A C 1
ATOM 1574 O O . LEU A 1 196 ? -0.417 -9.388 14.748 1.00 66.44 196 LEU A O 1
ATOM 1578 N N . SER A 1 197 ? 0.726 -9.903 16.616 1.00 62.56 197 SER A N 1
ATOM 1579 C CA . SER A 1 197 ? -0.182 -10.929 17.132 1.00 62.56 197 SER A CA 1
ATOM 1580 C C . SER A 1 197 ? -1.622 -10.415 17.309 1.00 62.56 197 SER A C 1
ATOM 1582 O O . SER A 1 197 ? -2.565 -11.144 16.986 1.00 62.56 197 SER A O 1
ATOM 1584 N N . PHE A 1 198 ? -1.805 -9.153 17.727 1.00 65.38 198 PHE A N 1
ATOM 1585 C CA . PHE A 1 198 ? -3.11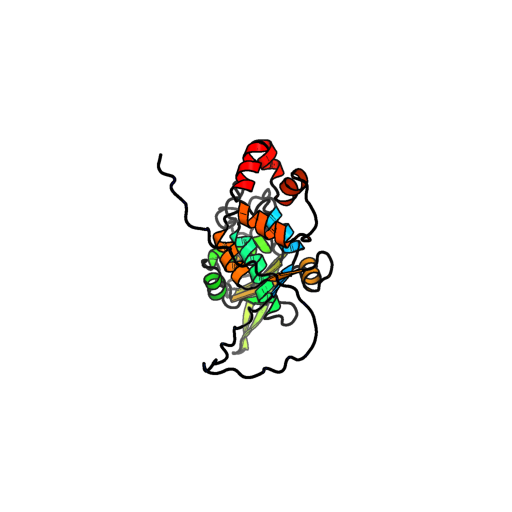5 -8.501 17.829 1.00 65.38 198 PHE A CA 1
ATOM 1586 C C . PHE A 1 198 ? -3.796 -8.371 16.467 1.00 65.38 198 PHE A C 1
ATOM 1588 O O . PHE A 1 198 ? -4.957 -8.743 16.324 1.00 65.38 198 PHE A O 1
ATOM 1595 N N . ILE A 1 199 ? -3.070 -7.890 15.455 1.00 75.38 199 ILE A N 1
ATOM 1596 C CA . ILE A 1 199 ? -3.618 -7.683 14.108 1.00 75.38 199 ILE A CA 1
ATOM 1597 C C . ILE A 1 199 ? -3.924 -9.034 13.451 1.00 75.38 199 ILE A C 1
ATOM 1599 O O . ILE A 1 199 ? -4.993 -9.213 12.857 1.00 75.38 199 ILE A O 1
ATOM 1603 N N . LYS A 1 200 ? -3.016 -10.012 13.595 1.00 74.25 200 LYS A N 1
ATOM 1604 C CA . LYS A 1 200 ? -3.176 -11.348 13.011 1.00 74.25 200 LYS A CA 1
ATOM 1605 C C . LYS A 1 200 ? -4.403 -12.067 13.569 1.00 74.25 200 LYS A C 1
ATOM 1607 O O . LYS A 1 200 ? -5.229 -12.520 12.781 1.00 74.25 200 LYS A O 1
ATOM 1612 N N . ASN A 1 201 ? -4.493 -12.171 14.897 1.00 72.56 201 ASN A N 1
ATOM 1613 C CA . ASN A 1 201 ? -5.335 -13.157 15.583 1.00 72.56 201 ASN A CA 1
ATOM 1614 C C . ASN A 1 201 ? -6.619 -12.577 16.202 1.00 72.56 201 ASN A C 1
ATOM 1616 O O . ASN A 1 201 ? -7.372 -13.333 16.814 1.00 72.56 201 ASN A O 1
ATOM 1620 N N . ARG A 1 202 ? -6.871 -11.263 16.099 1.00 75.75 202 ARG A N 1
ATOM 1621 C CA . ARG A 1 202 ? -8.146 -10.658 16.520 1.00 75.75 202 ARG A CA 1
ATOM 1622 C C . ARG A 1 202 ? -9.036 -10.301 15.344 1.00 75.75 202 ARG A C 1
ATOM 1624 O O . ARG A 1 202 ? -8.564 -9.951 14.258 1.00 75.75 202 ARG A O 1
ATOM 1631 N N . ASP A 1 203 ? -10.329 -10.290 15.626 1.00 81.69 203 ASP A N 1
ATOM 1632 C CA . ASP A 1 203 ? -11.299 -9.544 14.844 1.00 81.69 203 ASP A CA 1
ATOM 1633 C C . ASP A 1 203 ? -10.996 -8.048 14.983 1.00 81.69 203 ASP A C 1
ATOM 1635 O O . ASP A 1 203 ? -10.773 -7.531 16.082 1.00 81.69 203 ASP A O 1
ATOM 1639 N N . ILE A 1 204 ? -10.928 -7.370 13.843 1.00 88.56 204 ILE A N 1
ATOM 1640 C CA . ILE A 1 204 ? -10.667 -5.936 13.758 1.00 88.56 204 ILE A CA 1
ATOM 1641 C C . ILE A 1 204 ? -12.009 -5.257 13.530 1.00 88.56 204 ILE A C 1
ATOM 1643 O O . ILE A 1 204 ? -12.686 -5.559 12.550 1.00 88.56 204 ILE A O 1
ATOM 1647 N N . ASP A 1 205 ? -12.386 -4.364 14.441 1.00 88.75 205 ASP A N 1
ATOM 1648 C CA . ASP A 1 205 ? -13.658 -3.644 14.382 1.00 88.75 205 ASP A CA 1
ATOM 1649 C C . ASP A 1 205 ? -13.631 -2.552 13.314 1.00 88.75 205 ASP A C 1
ATOM 1651 O O . ASP A 1 205 ? -14.595 -2.395 12.575 1.00 88.75 205 ASP A O 1
ATOM 1655 N N . THR A 1 206 ? -12.532 -1.793 13.237 1.00 92.12 206 THR A N 1
ATOM 1656 C CA . THR A 1 206 ? -12.283 -0.840 12.147 1.00 92.12 206 THR A CA 1
ATOM 1657 C C . THR A 1 206 ? -10.789 -0.688 11.860 1.00 92.12 206 THR A C 1
ATOM 1659 O O . THR A 1 206 ? -9.947 -0.918 12.735 1.00 92.12 206 THR A O 1
ATOM 1662 N N . VAL A 1 207 ? -10.450 -0.238 10.651 1.00 93.81 207 VAL A N 1
ATOM 1663 C CA . VAL A 1 207 ? -9.113 0.271 10.312 1.00 93.81 207 VAL A CA 1
ATOM 1664 C C . VAL A 1 207 ? -9.230 1.715 9.841 1.00 93.81 207 VAL A C 1
ATOM 1666 O O . VAL A 1 207 ? -9.910 1.986 8.857 1.00 93.81 207 VAL A O 1
ATOM 1669 N N . GLU A 1 208 ? -8.554 2.630 10.527 1.00 94.06 208 GLU A N 1
ATOM 1670 C CA . GLU A 1 208 ? -8.361 4.011 10.070 1.00 94.06 208 GLU A CA 1
ATOM 1671 C C . GLU A 1 208 ? -7.111 4.065 9.176 1.00 94.06 208 GLU A C 1
ATOM 1673 O O . GLU A 1 208 ? -6.062 3.517 9.531 1.00 94.06 208 GLU A O 1
ATOM 1678 N N . VAL A 1 209 ? -7.234 4.697 8.007 1.00 94.38 209 VAL A N 1
ATOM 1679 C CA . VAL A 1 209 ? -6.199 4.793 6.972 1.00 94.38 209 VAL A CA 1
ATOM 1680 C C . VAL A 1 209 ? -6.060 6.242 6.508 1.00 94.38 209 VAL A C 1
ATOM 1682 O O . VAL A 1 209 ? -7.022 6.855 6.041 1.00 94.38 209 VAL A O 1
ATOM 1685 N N . GLU A 1 210 ? -4.835 6.762 6.545 1.00 94.25 210 GLU A N 1
ATOM 1686 C CA . GLU A 1 210 ? -4.466 8.037 5.928 1.00 94.25 210 GLU A CA 1
ATOM 1687 C C . GLU A 1 210 ? -3.253 7.838 5.004 1.00 94.25 210 GLU A C 1
ATOM 1689 O O . GLU A 1 210 ? -2.260 7.232 5.418 1.00 94.25 210 GLU A O 1
ATOM 1694 N N . PRO A 1 211 ? -3.250 8.375 3.771 1.00 93.44 211 PRO A N 1
ATOM 1695 C CA . PRO A 1 211 ? -2.013 8.564 3.025 1.00 93.44 211 PRO A CA 1
ATOM 1696 C C . PRO A 1 211 ? -1.073 9.468 3.830 1.00 93.44 211 PRO A C 1
ATOM 1698 O O . PRO A 1 211 ? -1.522 10.448 4.433 1.00 93.44 211 PRO A O 1
ATOM 1701 N N . ASN A 1 212 ? 0.233 9.179 3.829 1.00 91.31 212 ASN A N 1
ATOM 1702 C CA . ASN A 1 212 ? 1.182 10.053 4.520 1.00 91.31 212 ASN A CA 1
ATOM 1703 C C . ASN A 1 212 ? 1.152 11.491 3.930 1.00 91.31 212 ASN A C 1
ATOM 1705 O O . ASN A 1 212 ? 0.682 11.686 2.802 1.00 91.31 212 ASN A O 1
ATOM 1709 N N . PRO A 1 213 ? 1.639 12.520 4.656 1.00 91.50 213 PRO A N 1
ATOM 1710 C CA . PRO A 1 213 ? 1.541 13.912 4.209 1.00 91.50 213 PRO A CA 1
ATOM 1711 C C . PRO A 1 213 ? 2.056 14.150 2.781 1.00 91.50 213 PRO A C 1
ATOM 1713 O O . PRO A 1 213 ? 1.371 14.789 1.991 1.00 91.50 213 PRO A O 1
ATOM 1716 N N . ALA A 1 214 ? 3.182 13.530 2.407 1.00 90.44 214 ALA A N 1
ATOM 1717 C CA . ALA A 1 214 ? 3.760 13.656 1.070 1.00 90.44 214 ALA A CA 1
ATOM 1718 C C . ALA A 1 214 ? 2.830 13.147 -0.046 1.00 90.44 214 ALA A C 1
ATOM 1720 O O . ALA A 1 214 ? 2.769 13.758 -1.114 1.00 90.44 214 ALA A O 1
ATOM 1721 N N . LEU A 1 215 ? 2.090 12.059 0.197 1.00 93.38 215 LEU A N 1
ATOM 1722 C CA . LEU A 1 215 ? 1.088 11.560 -0.749 1.00 93.38 215 LEU A CA 1
ATOM 1723 C C . LEU A 1 215 ? -0.126 12.497 -0.832 1.00 93.38 215 LEU A C 1
ATOM 1725 O O . LEU A 1 215 ? -0.656 12.708 -1.922 1.00 93.38 215 LEU A O 1
ATOM 1729 N N . ARG A 1 216 ? -0.554 13.093 0.291 1.00 92.88 216 ARG A N 1
ATOM 1730 C CA . ARG A 1 216 ? -1.663 14.068 0.307 1.00 92.88 216 ARG A CA 1
ATOM 1731 C C . ARG A 1 216 ? -1.321 15.333 -0.485 1.00 92.88 216 ARG A C 1
ATOM 1733 O O . ARG A 1 216 ? -2.175 15.838 -1.212 1.00 92.88 216 ARG A O 1
ATOM 1740 N N . ASP A 1 217 ? -0.079 15.800 -0.408 1.00 93.44 217 ASP A N 1
ATOM 1741 C CA . ASP A 1 217 ? 0.417 16.948 -1.179 1.00 93.44 217 ASP A CA 1
ATOM 1742 C C . ASP A 1 217 ? 0.456 16.645 -2.691 1.00 93.44 217 ASP A C 1
ATOM 1744 O O . ASP A 1 217 ? -0.060 17.421 -3.499 1.00 93.44 217 ASP A O 1
ATOM 1748 N N . ASP A 1 218 ? 0.963 15.470 -3.083 1.00 93.38 218 ASP A N 1
ATOM 1749 C CA . ASP A 1 218 ? 0.933 14.986 -4.474 1.00 93.38 218 ASP A CA 1
ATOM 1750 C C . ASP A 1 218 ? -0.501 14.944 -5.047 1.00 93.38 218 ASP A C 1
ATOM 1752 O O . ASP A 1 218 ? -0.743 15.388 -6.174 1.00 93.38 218 ASP A O 1
ATOM 1756 N N . LEU A 1 219 ? -1.480 14.450 -4.276 1.00 93.50 219 LEU A N 1
ATOM 1757 C CA . LEU A 1 219 ? -2.899 14.382 -4.675 1.00 93.50 219 LEU A CA 1
ATOM 1758 C C . LEU A 1 219 ? -3.557 15.774 -4.795 1.00 93.50 219 LEU A C 1
ATOM 1760 O O . LEU A 1 219 ? -4.511 15.960 -5.562 1.00 93.50 219 LEU A O 1
ATOM 1764 N N . ARG A 1 220 ? -3.018 16.784 -4.103 1.00 92.69 220 ARG A N 1
ATOM 1765 C CA . ARG A 1 220 ? -3.373 18.204 -4.288 1.00 92.69 220 ARG A CA 1
ATOM 1766 C C . ARG A 1 220 ? -2.701 18.838 -5.514 1.00 92.69 220 ARG A C 1
ATOM 1768 O O . ARG A 1 220 ? -3.052 19.955 -5.869 1.00 92.69 220 ARG A O 1
ATOM 1775 N N . GLY A 1 221 ? -1.791 18.128 -6.185 1.00 89.75 221 GLY A N 1
ATOM 1776 C CA . GLY A 1 221 ? -1.045 18.616 -7.352 1.00 89.75 221 GLY A CA 1
ATOM 1777 C C . GLY A 1 221 ? 0.294 19.276 -7.015 1.00 89.75 221 GLY A C 1
ATOM 1778 O O . GLY A 1 221 ? 0.936 19.823 -7.905 1.00 89.75 221 GLY A O 1
ATOM 1779 N N . GLN A 1 222 ? 0.725 19.222 -5.754 1.00 90.06 222 GLN A N 1
ATOM 1780 C CA . GLN A 1 222 ? 2.025 19.728 -5.312 1.00 90.06 222 GLN A CA 1
ATOM 1781 C C . GLN A 1 222 ? 3.118 18.660 -5.511 1.00 90.06 222 GLN A C 1
ATOM 1783 O O . GLN A 1 222 ? 2.825 17.519 -5.859 1.00 90.06 222 GLN A O 1
ATOM 1788 N N . ARG A 1 223 ? 4.387 19.007 -5.250 1.00 86.88 223 ARG A N 1
ATOM 1789 C CA . ARG A 1 223 ? 5.540 18.081 -5.273 1.00 86.88 223 ARG A CA 1
ATOM 1790 C C . ARG A 1 223 ? 5.706 17.352 -6.620 1.00 86.88 223 ARG A C 1
ATOM 1792 O O . ARG A 1 223 ? 6.048 18.010 -7.598 1.00 86.88 223 ARG A O 1
ATOM 1799 N N . LEU A 1 224 ? 5.531 16.024 -6.687 1.00 87.38 224 LEU A N 1
ATOM 1800 C CA . LEU A 1 224 ? 5.585 15.279 -7.959 1.00 87.38 224 LEU A CA 1
ATOM 1801 C C . LEU A 1 224 ? 4.229 15.272 -8.679 1.00 87.38 224 LEU A C 1
ATOM 1803 O O . LEU A 1 224 ? 4.162 14.924 -9.861 1.00 87.38 224 LEU A O 1
ATOM 1807 N N . GLY A 1 225 ? 3.167 15.673 -7.982 1.00 91.81 225 GLY A N 1
ATOM 1808 C CA . GLY A 1 225 ? 1.806 15.734 -8.482 1.00 91.81 225 GLY A CA 1
ATOM 1809 C C . GLY A 1 225 ? 1.142 14.363 -8.579 1.00 91.81 225 GLY A C 1
ATOM 1810 O O . GLY A 1 225 ? 1.541 13.375 -7.957 1.00 91.81 225 GLY A O 1
ATOM 1811 N N . ASN A 1 226 ? 0.095 14.310 -9.392 1.00 94.69 226 ASN A N 1
ATOM 1812 C CA . ASN A 1 226 ? -0.738 13.134 -9.584 1.00 94.69 226 ASN A CA 1
ATOM 1813 C C . ASN A 1 226 ? -1.034 12.894 -11.068 1.00 94.69 226 ASN A C 1
ATOM 1815 O O . ASN A 1 226 ? -0.794 13.754 -11.916 1.00 94.69 226 ASN A O 1
ATOM 1819 N N . ILE A 1 227 ? -1.549 11.704 -11.360 1.00 94.00 227 ILE A N 1
ATOM 1820 C CA . ILE A 1 227 ? -2.207 11.368 -12.625 1.00 94.00 227 ILE A CA 1
ATOM 1821 C C . ILE A 1 227 ? -3.676 11.034 -12.356 1.00 94.00 227 ILE A C 1
ATOM 1823 O O . ILE A 1 227 ? -4.015 10.634 -11.242 1.00 94.00 227 ILE A O 1
ATOM 1827 N N . LEU A 1 228 ? -4.531 11.172 -13.369 1.00 93.88 228 LEU A N 1
ATOM 1828 C CA . LEU A 1 228 ? -5.913 10.691 -13.327 1.00 93.88 228 LEU A CA 1
ATOM 1829 C C . LEU A 1 228 ? -5.989 9.264 -13.877 1.00 93.88 228 LEU A C 1
ATOM 1831 O O . LEU A 1 228 ? -5.375 8.959 -14.900 1.00 93.88 228 LEU A O 1
ATOM 1835 N N . THR A 1 229 ? -6.750 8.405 -13.204 1.00 92.75 229 THR A N 1
ATOM 1836 C CA . THR A 1 229 ? -6.954 6.994 -13.560 1.00 92.75 229 THR A CA 1
ATOM 1837 C C . THR A 1 229 ? -8.419 6.600 -13.386 1.00 92.75 229 THR A C 1
ATOM 1839 O O . THR A 1 229 ? -9.080 7.074 -12.463 1.00 92.75 229 THR A O 1
ATOM 1842 N N . SER A 1 230 ? -8.924 5.719 -14.252 1.00 92.06 230 SER A N 1
ATOM 1843 C CA . SER A 1 230 ? -10.210 5.036 -14.063 1.00 92.06 230 SER A CA 1
ATOM 1844 C C . SER A 1 230 ? -10.062 3.822 -13.140 1.00 92.06 230 SER A C 1
ATOM 1846 O O . SER A 1 230 ? -8.952 3.424 -12.772 1.00 92.06 230 SER A O 1
ATOM 1848 N N . ASP A 1 231 ? -11.182 3.199 -12.781 1.00 87.50 231 ASP A N 1
ATOM 1849 C CA . ASP A 1 231 ? -11.208 1.970 -11.979 1.00 87.50 231 ASP A CA 1
ATOM 1850 C C . ASP A 1 231 ? -10.548 0.763 -12.669 1.00 87.50 231 ASP A C 1
ATOM 1852 O O . ASP A 1 231 ? -10.020 -0.123 -11.988 1.00 87.50 231 ASP A O 1
ATOM 1856 N N . ASP A 1 232 ? -10.470 0.776 -14.002 1.00 90.12 232 ASP A N 1
ATOM 1857 C CA . ASP A 1 232 ? -9.778 -0.240 -14.808 1.00 90.12 232 ASP A CA 1
ATOM 1858 C C . ASP A 1 232 ? -8.294 -0.365 -14.440 1.00 90.12 232 ASP A C 1
ATOM 1860 O O . ASP A 1 232 ? -7.702 -1.428 -14.625 1.00 90.12 232 ASP A O 1
ATOM 1864 N N . PHE A 1 233 ? -7.696 0.685 -13.858 1.00 91.81 233 PHE A N 1
ATOM 1865 C CA . PHE A 1 233 ? -6.332 0.665 -13.327 1.00 91.81 233 PHE A CA 1
ATOM 1866 C C . PHE A 1 233 ? -6.090 -0.535 -12.399 1.00 91.81 233 PHE A C 1
ATOM 1868 O O . PHE A 1 233 ? -5.049 -1.188 -12.499 1.00 91.81 233 PHE A O 1
ATOM 1875 N N . PHE A 1 234 ? -7.043 -0.854 -11.515 1.00 91.25 234 PHE A N 1
ATOM 1876 C CA . PHE A 1 234 ? -6.900 -1.953 -10.555 1.00 91.25 234 PHE A CA 1
ATOM 1877 C C . PHE A 1 234 ? -7.079 -3.315 -11.220 1.00 91.25 234 PHE A C 1
ATOM 1879 O O . PHE A 1 234 ? -6.276 -4.218 -10.985 1.00 91.25 234 PHE A O 1
ATOM 1886 N N . VAL A 1 235 ? -8.086 -3.443 -12.089 1.00 89.69 235 VAL A N 1
ATOM 1887 C CA . VAL A 1 235 ? -8.370 -4.674 -12.845 1.00 89.69 235 VAL A CA 1
ATOM 1888 C C . VAL A 1 235 ? -7.179 -5.035 -13.736 1.00 89.69 235 VAL A C 1
ATOM 1890 O O . VAL A 1 235 ? -6.688 -6.163 -13.694 1.00 89.69 235 VAL A O 1
ATOM 1893 N N . PHE A 1 236 ? -6.645 -4.053 -14.465 1.00 92.50 236 PHE A N 1
ATOM 1894 C CA . PHE A 1 236 ? -5.441 -4.197 -15.275 1.00 92.50 236 PHE A CA 1
ATOM 1895 C C . PHE A 1 236 ? -4.228 -4.584 -14.417 1.00 92.50 236 PHE A C 1
ATOM 1897 O O . PHE A 1 236 ? -3.564 -5.586 -14.691 1.00 92.50 236 PHE A O 1
ATOM 1904 N N . ALA A 1 237 ? -3.968 -3.850 -13.328 1.00 93.44 237 ALA A N 1
ATOM 1905 C CA . ALA A 1 237 ? -2.832 -4.100 -12.442 1.00 93.44 237 ALA A CA 1
ATOM 1906 C C . ALA A 1 237 ? -2.825 -5.504 -11.809 1.00 93.44 237 ALA A C 1
ATOM 1908 O O . ALA A 1 237 ? -1.750 -6.095 -11.635 1.00 93.44 237 ALA A O 1
ATOM 1909 N N . LEU A 1 238 ? -3.999 -6.057 -11.482 1.00 90.75 238 LEU A N 1
ATOM 1910 C CA . LEU A 1 238 ? -4.124 -7.411 -10.935 1.00 90.75 238 LEU A CA 1
ATOM 1911 C C . LEU A 1 238 ? -3.585 -8.474 -11.908 1.00 90.75 238 LEU A C 1
ATOM 1913 O O . LEU A 1 238 ? -2.955 -9.431 -11.450 1.00 90.75 238 LEU A O 1
ATOM 1917 N N . GLY A 1 239 ? -3.714 -8.276 -13.225 1.00 90.94 239 GLY A N 1
ATOM 1918 C CA . GLY A 1 239 ? -3.229 -9.210 -14.252 1.00 90.94 239 GLY A CA 1
ATOM 1919 C C . GLY A 1 239 ? -1.726 -9.149 -14.584 1.00 90.94 239 GLY A C 1
ATOM 1920 O O . GLY A 1 239 ? -1.200 -10.090 -15.173 1.00 90.94 239 GLY A O 1
ATOM 1921 N N . LEU A 1 240 ? -1.004 -8.082 -14.216 1.00 93.38 240 LEU A N 1
ATOM 1922 C CA . LEU A 1 240 ? 0.255 -7.703 -14.893 1.00 93.38 240 LEU A CA 1
ATOM 1923 C C . LEU A 1 240 ? 1.503 -8.588 -14.688 1.00 93.38 240 LEU A C 1
ATOM 1925 O O . LEU A 1 240 ? 2.431 -8.511 -15.488 1.00 93.38 240 LEU A O 1
ATOM 1929 N N . THR A 1 241 ? 1.601 -9.399 -13.632 1.00 93.19 241 THR A N 1
ATOM 1930 C CA . THR A 1 241 ? 2.901 -9.870 -13.078 1.00 93.19 241 THR A CA 1
ATOM 1931 C C . THR A 1 241 ? 3.784 -8.737 -12.516 1.00 93.19 241 THR A C 1
ATOM 1933 O O . THR A 1 241 ? 3.524 -7.550 -12.707 1.00 93.19 241 THR A O 1
ATOM 1936 N N . ASP A 1 242 ? 4.839 -9.092 -11.775 1.00 92.12 242 ASP A N 1
ATOM 1937 C CA . ASP A 1 242 ? 5.594 -8.128 -10.959 1.00 92.12 242 ASP A CA 1
ATOM 1938 C C . ASP A 1 242 ? 6.421 -7.141 -11.804 1.00 92.12 242 ASP A C 1
ATOM 1940 O O . ASP A 1 242 ? 6.462 -5.955 -11.490 1.00 92.12 242 ASP A O 1
ATOM 1944 N N . MET A 1 243 ? 7.057 -7.599 -12.893 1.00 93.81 243 MET A N 1
ATOM 1945 C CA . MET A 1 243 ? 7.892 -6.730 -13.738 1.00 93.81 243 MET A CA 1
ATOM 1946 C C . MET A 1 243 ? 7.047 -5.754 -14.563 1.00 93.81 243 MET A C 1
ATOM 1948 O O . MET A 1 243 ? 7.369 -4.567 -14.598 1.00 93.81 243 MET A O 1
ATOM 1952 N N . ALA A 1 244 ? 5.956 -6.216 -15.182 1.00 94.94 244 ALA A N 1
ATOM 1953 C CA . ALA A 1 244 ? 5.102 -5.319 -15.957 1.00 94.94 244 ALA A CA 1
ATOM 1954 C C . ALA A 1 244 ? 4.379 -4.328 -15.036 1.00 94.94 244 ALA A C 1
ATOM 1956 O O . ALA A 1 244 ? 4.271 -3.155 -15.375 1.00 94.94 244 ALA A O 1
ATOM 1957 N N . TYR A 1 245 ? 4.001 -4.732 -13.815 1.00 95.62 245 TYR A N 1
ATOM 1958 C CA . TYR A 1 245 ? 3.480 -3.797 -12.814 1.00 95.62 245 TYR A CA 1
ATOM 1959 C C . TYR A 1 245 ? 4.507 -2.736 -12.395 1.00 95.62 245 TYR A C 1
ATOM 1961 O O . TYR A 1 245 ? 4.149 -1.558 -12.293 1.00 95.62 245 TYR A O 1
ATOM 1969 N N . LYS A 1 246 ? 5.788 -3.102 -12.208 1.00 94.31 246 LYS A N 1
ATOM 1970 C CA . LYS A 1 246 ? 6.847 -2.102 -11.994 1.00 94.31 246 LYS A CA 1
ATOM 1971 C C . LYS A 1 246 ? 6.929 -1.118 -13.165 1.00 94.31 246 LYS A C 1
ATOM 1973 O O . LYS A 1 246 ? 7.003 0.080 -12.928 1.00 94.31 246 LYS A O 1
ATOM 1978 N N . LEU A 1 247 ? 6.919 -1.603 -14.410 1.00 93.88 247 LEU A N 1
ATOM 1979 C CA . LEU A 1 247 ? 7.000 -0.756 -15.609 1.00 93.88 247 LEU A CA 1
ATOM 1980 C C . LEU A 1 247 ? 5.767 0.149 -15.764 1.00 93.88 247 LEU A C 1
ATOM 1982 O O . LEU A 1 247 ? 5.909 1.332 -16.072 1.00 93.88 247 LEU A O 1
ATOM 1986 N N . PHE A 1 248 ? 4.575 -0.379 -15.497 1.00 94.31 248 PHE A N 1
ATOM 1987 C CA . PHE A 1 248 ? 3.302 0.338 -15.538 1.00 94.31 248 PHE A CA 1
ATOM 1988 C C . PHE A 1 248 ? 3.257 1.480 -14.514 1.00 94.31 248 PHE A C 1
ATOM 1990 O O . PHE A 1 248 ? 3.061 2.639 -14.880 1.00 94.31 248 PHE A O 1
ATOM 1997 N N . THR A 1 249 ? 3.538 1.178 -13.242 1.00 94.31 249 THR A N 1
ATOM 1998 C CA . THR A 1 249 ? 3.601 2.192 -12.174 1.00 94.31 249 THR A CA 1
ATOM 1999 C C . THR A 1 249 ? 4.738 3.190 -12.393 1.00 94.31 249 THR A C 1
ATOM 2001 O O . THR A 1 249 ? 4.531 4.394 -12.245 1.00 94.31 249 THR A O 1
ATOM 2004 N N . PHE A 1 250 ? 5.907 2.732 -12.854 1.00 93.25 250 PHE A N 1
ATOM 2005 C CA . PHE A 1 250 ? 7.007 3.613 -13.243 1.00 93.25 250 PHE A CA 1
ATOM 2006 C C . PHE A 1 250 ? 6.572 4.591 -14.342 1.00 93.25 250 PHE A C 1
ATOM 2008 O O . PHE A 1 250 ? 6.802 5.793 -14.211 1.00 93.25 250 PHE A O 1
ATOM 2015 N N . SER A 1 251 ? 5.890 4.115 -15.386 1.00 89.69 251 SER A N 1
ATOM 2016 C CA . SER A 1 251 ? 5.405 4.955 -16.489 1.00 89.69 251 SER A CA 1
ATOM 2017 C C . SER A 1 251 ? 4.419 6.018 -15.997 1.00 89.69 251 SER A C 1
ATOM 2019 O O . SER A 1 251 ? 4.601 7.194 -16.301 1.00 89.69 251 SER A O 1
ATOM 2021 N N . GLY A 1 252 ? 3.454 5.643 -15.148 1.00 88.94 252 GLY A N 1
ATOM 2022 C CA . GLY A 1 252 ? 2.521 6.592 -14.524 1.00 88.94 252 GLY A CA 1
ATOM 2023 C C . GLY A 1 252 ? 3.185 7.609 -13.581 1.00 88.94 252 GLY A C 1
ATOM 2024 O O . GLY A 1 252 ? 2.688 8.723 -13.417 1.00 88.94 252 GLY A O 1
ATOM 2025 N N . SER A 1 253 ? 4.333 7.264 -12.987 1.00 89.44 253 SER A N 1
ATOM 2026 C CA . SER A 1 253 ? 5.082 8.167 -12.101 1.00 89.44 253 SER A CA 1
ATOM 2027 C C . SER A 1 253 ? 5.901 9.249 -12.823 1.00 89.44 253 SER A C 1
ATOM 2029 O O . SER A 1 253 ? 6.304 10.226 -12.190 1.00 89.44 253 SER A O 1
ATOM 2031 N N . ASN A 1 254 ? 6.164 9.089 -14.125 1.00 82.50 254 ASN A N 1
ATOM 2032 C CA . ASN A 1 254 ? 7.018 9.991 -14.899 1.00 82.50 254 ASN A CA 1
ATOM 2033 C C . ASN A 1 254 ? 6.226 11.029 -15.708 1.00 82.50 254 ASN A C 1
ATOM 2035 O O . ASN A 1 254 ? 5.014 10.942 -15.908 1.00 82.50 254 ASN A O 1
ATOM 2039 N N . GLU A 1 255 ? 6.950 12.024 -16.217 1.00 72.88 255 GLU A N 1
ATOM 2040 C CA . GLU A 1 255 ? 6.448 12.916 -17.259 1.00 72.88 255 GLU A CA 1
ATOM 2041 C C . GLU A 1 255 ? 6.507 12.219 -18.633 1.00 72.88 255 GLU A C 1
ATOM 2043 O O . GLU A 1 255 ? 7.568 11.691 -18.981 1.00 72.88 255 GLU A O 1
ATOM 2048 N N . PRO A 1 256 ? 5.437 12.268 -19.454 1.00 65.00 256 PRO A N 1
ATOM 2049 C CA . PRO A 1 256 ? 5.337 11.498 -20.703 1.00 65.00 256 PRO A CA 1
ATOM 2050 C C . PRO A 1 256 ? 6.459 11.708 -21.734 1.00 65.00 256 PRO A C 1
ATOM 2052 O O . PRO A 1 256 ? 6.687 10.847 -22.577 1.00 65.00 256 PRO A O 1
ATOM 2055 N N . VAL A 1 257 ? 7.150 12.853 -21.694 1.00 66.00 257 VAL A N 1
ATOM 2056 C CA . VAL A 1 257 ? 8.108 13.280 -22.734 1.00 66.00 257 VAL A CA 1
ATOM 2057 C C . VAL A 1 257 ? 9.573 13.014 -22.335 1.00 66.00 257 VAL A C 1
ATOM 2059 O O . VAL A 1 257 ? 10.483 13.113 -23.163 1.00 66.00 257 VAL A O 1
ATOM 2062 N N . LYS A 1 258 ? 9.849 12.643 -21.075 1.00 73.25 258 LYS A N 1
ATOM 2063 C CA . LYS A 1 258 ? 11.225 12.463 -20.582 1.00 73.25 258 LYS A CA 1
ATOM 2064 C C . LYS A 1 258 ? 11.800 11.097 -20.977 1.00 73.25 258 LYS A C 1
ATOM 2066 O O . LYS A 1 258 ? 11.499 10.071 -20.374 1.00 73.25 258 LYS A O 1
ATOM 2071 N N . LYS A 1 259 ? 12.716 11.095 -21.955 1.00 80.44 259 LYS A N 1
ATOM 2072 C CA . LYS A 1 259 ? 13.560 9.931 -22.282 1.00 80.44 259 LYS A CA 1
ATOM 2073 C C . LYS A 1 259 ? 14.408 9.538 -21.066 1.00 80.44 259 LYS A C 1
ATOM 2075 O O . LYS A 1 259 ? 15.176 10.358 -20.566 1.00 80.44 259 LYS A O 1
ATOM 2080 N N . ILE A 1 260 ? 14.337 8.275 -20.643 1.00 85.31 260 ILE A N 1
ATOM 2081 C CA . ILE A 1 260 ? 15.183 7.731 -19.572 1.00 85.31 260 ILE A CA 1
ATOM 2082 C C . ILE A 1 260 ? 16.299 6.837 -20.129 1.00 85.31 260 ILE A C 1
ATOM 2084 O O . ILE A 1 260 ? 16.099 6.070 -21.071 1.00 85.31 260 ILE A O 1
ATOM 2088 N N . ARG A 1 261 ? 17.496 6.927 -19.536 1.00 88.75 261 ARG A N 1
ATOM 2089 C CA . ARG A 1 261 ? 18.611 6.015 -19.829 1.00 88.75 261 ARG A CA 1
ATOM 2090 C C . ARG A 1 261 ? 18.405 4.669 -19.123 1.00 88.75 261 ARG A C 1
ATOM 2092 O O . ARG A 1 261 ? 17.831 4.607 -18.040 1.00 88.75 261 ARG A O 1
ATOM 2099 N N . LEU A 1 262 ? 18.900 3.583 -19.715 1.00 87.31 262 LEU A N 1
ATOM 2100 C CA . LEU A 1 262 ? 18.684 2.220 -19.209 1.00 87.31 262 LEU A CA 1
ATOM 2101 C C . LEU A 1 262 ? 19.211 1.993 -17.779 1.00 87.31 262 LEU A C 1
ATOM 2103 O O . LEU A 1 262 ? 18.590 1.257 -17.019 1.00 87.31 262 LEU A O 1
ATOM 2107 N N . ASP A 1 263 ? 20.333 2.607 -17.407 1.00 88.75 263 ASP A N 1
ATOM 2108 C CA . ASP A 1 263 ? 20.848 2.598 -16.032 1.00 88.75 263 ASP A CA 1
ATOM 2109 C C . ASP A 1 263 ? 19.830 3.223 -15.066 1.00 88.75 263 ASP A C 1
ATOM 2111 O O . ASP A 1 263 ? 19.428 2.590 -14.096 1.00 88.75 263 ASP A O 1
ATOM 2115 N N . LYS A 1 264 ? 19.303 4.408 -15.393 1.00 89.38 264 LYS A N 1
ATOM 2116 C CA . LYS A 1 264 ? 18.284 5.087 -14.582 1.00 89.38 264 LYS A CA 1
ATOM 2117 C C . LYS A 1 264 ? 16.954 4.330 -14.531 1.00 89.38 264 LYS A C 1
ATOM 2119 O O . LYS A 1 264 ? 16.264 4.404 -13.514 1.00 89.38 264 LYS A O 1
ATOM 2124 N N . LEU A 1 265 ? 16.609 3.571 -15.572 1.00 90.31 265 LEU A N 1
ATOM 2125 C CA . LEU A 1 265 ? 15.464 2.658 -15.551 1.00 90.31 265 LEU A CA 1
ATOM 2126 C C . LEU A 1 265 ? 15.706 1.485 -14.585 1.00 90.31 265 LEU A C 1
ATOM 2128 O O . LEU A 1 265 ? 14.879 1.240 -13.715 1.00 90.31 265 LEU A O 1
ATOM 2132 N N . ILE A 1 266 ? 16.853 0.803 -14.683 1.00 91.44 266 ILE A N 1
ATOM 2133 C CA . ILE A 1 266 ? 17.250 -0.285 -13.767 1.00 91.44 266 ILE A CA 1
ATOM 2134 C C . ILE A 1 266 ? 17.246 0.195 -12.307 1.00 91.44 266 ILE A C 1
ATOM 2136 O O . ILE A 1 266 ? 16.737 -0.510 -11.434 1.00 91.44 266 ILE A O 1
ATOM 2140 N N . ASP A 1 267 ? 17.754 1.403 -12.056 1.00 90.00 267 ASP A N 1
ATOM 2141 C CA . ASP A 1 267 ? 17.732 2.065 -10.751 1.00 90.00 267 ASP A CA 1
ATOM 2142 C C . ASP A 1 267 ? 16.298 2.292 -10.247 1.00 90.00 267 ASP A C 1
ATOM 2144 O O . ASP A 1 267 ? 15.967 1.894 -9.132 1.00 90.00 267 ASP A O 1
ATOM 2148 N N . SER A 1 268 ? 15.436 2.890 -11.075 1.00 89.69 268 SER A N 1
ATOM 2149 C CA . SER A 1 268 ? 14.055 3.252 -10.705 1.00 89.69 268 SER A CA 1
ATOM 2150 C C . SER A 1 268 ? 13.142 2.041 -10.493 1.00 89.69 268 SER A C 1
ATOM 2152 O O . SER A 1 268 ? 12.190 2.104 -9.718 1.00 89.69 268 SER A O 1
ATOM 2154 N N . LEU A 1 269 ? 13.447 0.926 -11.161 1.00 91.19 269 LEU A N 1
ATOM 2155 C CA . LEU A 1 269 ? 12.778 -0.362 -10.985 1.00 91.19 269 LEU A CA 1
ATOM 2156 C C . LEU A 1 269 ? 13.383 -1.186 -9.826 1.00 91.19 269 LEU A C 1
ATOM 2158 O O . LEU A 1 269 ? 12.958 -2.317 -9.607 1.00 91.19 269 LEU A O 1
ATOM 2162 N N . GLY A 1 270 ? 14.388 -0.685 -9.096 1.00 89.50 270 GLY A N 1
ATOM 2163 C CA . GLY A 1 270 ? 15.002 -1.405 -7.968 1.00 89.50 270 GLY A CA 1
ATOM 2164 C C . GLY A 1 270 ? 15.807 -2.647 -8.372 1.00 89.50 270 GLY A C 1
ATOM 2165 O O . GLY A 1 270 ? 15.980 -3.572 -7.583 1.00 89.50 270 GLY A O 1
ATOM 2166 N N . LEU A 1 271 ? 16.298 -2.705 -9.613 1.00 89.94 271 LEU A N 1
ATOM 2167 C CA . LEU A 1 271 ? 16.903 -3.907 -10.199 1.00 89.94 271 LEU A CA 1
ATOM 2168 C C . LEU A 1 271 ? 18.438 -3.950 -10.089 1.00 89.94 271 LEU A C 1
ATOM 2170 O O . LEU A 1 271 ? 19.057 -4.824 -10.701 1.00 89.94 271 LEU A O 1
ATOM 2174 N N . LYS A 1 272 ? 19.073 -3.054 -9.316 1.00 88.56 272 LYS A N 1
ATOM 2175 C CA . LYS A 1 272 ? 20.544 -2.981 -9.154 1.00 88.56 272 LYS A CA 1
ATOM 2176 C C . LYS A 1 272 ? 21.164 -4.318 -8.753 1.00 88.56 272 LYS A C 1
ATOM 2178 O O . LYS A 1 272 ? 21.979 -4.865 -9.493 1.00 88.56 272 LYS A O 1
ATOM 2183 N N . GLU A 1 273 ? 20.734 -4.878 -7.625 1.00 85.75 273 GLU A N 1
ATOM 2184 C CA . GLU A 1 273 ? 21.297 -6.130 -7.102 1.00 85.75 273 GLU A CA 1
ATOM 2185 C C . GLU A 1 273 ? 20.975 -7.332 -7.993 1.00 85.75 273 GLU A C 1
ATOM 2187 O O . GLU A 1 273 ? 21.815 -8.207 -8.195 1.00 85.75 273 GLU A O 1
ATOM 2192 N N . GLN A 1 274 ? 19.797 -7.348 -8.623 1.00 85.00 274 GLN A N 1
ATOM 2193 C CA . GLN A 1 274 ? 19.464 -8.374 -9.614 1.00 85.00 274 GLN A CA 1
ATOM 2194 C C . GLN A 1 274 ? 20.361 -8.267 -10.856 1.00 85.00 274 GLN A C 1
ATOM 2196 O O . GLN A 1 274 ? 20.792 -9.288 -11.383 1.00 85.00 274 GLN A O 1
ATOM 2201 N N . THR A 1 275 ? 20.702 -7.050 -11.287 1.00 88.50 275 THR A N 1
ATOM 2202 C CA . THR A 1 275 ? 21.597 -6.795 -12.426 1.00 88.50 275 THR A CA 1
ATOM 2203 C C . THR A 1 275 ? 23.030 -7.222 -12.124 1.00 88.50 275 THR A C 1
ATOM 2205 O O . THR A 1 275 ? 23.643 -7.863 -12.977 1.00 88.50 275 THR A O 1
ATOM 2208 N N . LYS A 1 276 ? 23.538 -6.954 -10.911 1.00 88.56 276 LYS A N 1
ATOM 2209 C CA . LYS A 1 276 ? 24.840 -7.466 -10.445 1.00 88.56 276 LYS A CA 1
ATOM 2210 C C . LYS A 1 276 ? 24.876 -9.000 -10.432 1.00 88.56 276 LYS A C 1
ATOM 2212 O O . LYS A 1 276 ? 25.827 -9.586 -10.931 1.00 88.56 276 LYS A O 1
ATOM 2217 N N . ARG A 1 277 ? 23.830 -9.651 -9.902 1.00 87.25 277 ARG A N 1
ATOM 2218 C CA . ARG A 1 277 ? 23.775 -11.119 -9.735 1.00 87.25 277 ARG A CA 1
ATOM 2219 C C . ARG A 1 277 ? 23.469 -11.900 -11.020 1.00 87.25 277 ARG A C 1
ATOM 2221 O O . ARG A 1 277 ? 23.885 -13.044 -11.136 1.00 87.25 277 ARG A O 1
ATOM 2228 N N . GLN A 1 278 ? 22.690 -11.338 -11.948 1.00 88.12 278 GLN A N 1
ATOM 2229 C CA . GLN A 1 278 ? 22.171 -12.057 -13.129 1.00 88.12 278 GLN A CA 1
ATOM 2230 C C . GLN A 1 278 ? 22.716 -11.555 -14.473 1.00 88.12 278 GLN A C 1
ATOM 2232 O O . GLN A 1 278 ? 22.462 -12.184 -15.503 1.00 88.12 278 GLN A O 1
ATOM 2237 N N . GLY A 1 279 ? 23.417 -10.421 -14.481 1.00 88.62 279 GLY A N 1
ATOM 2238 C CA . GLY A 1 279 ? 23.912 -9.769 -15.688 1.00 88.62 279 GLY A CA 1
ATOM 2239 C C . GLY A 1 279 ? 22.857 -8.925 -16.417 1.00 88.62 279 GLY A C 1
ATOM 2240 O O . GLY A 1 279 ? 21.693 -9.302 -16.591 1.00 88.62 279 GLY A O 1
ATOM 2241 N N . LYS A 1 280 ? 23.301 -7.770 -16.924 1.00 88.94 280 LYS A N 1
ATOM 2242 C CA . LYS A 1 280 ? 22.489 -6.797 -17.678 1.00 88.94 280 LYS A CA 1
ATOM 2243 C C . LYS A 1 280 ? 21.690 -7.396 -18.856 1.00 88.94 280 LYS A C 1
ATOM 2245 O O . LYS A 1 280 ? 20.523 -7.023 -18.988 1.00 88.94 280 LYS A O 1
ATOM 2250 N N . PRO A 1 281 ? 22.214 -8.333 -19.682 1.00 91.75 281 PRO A N 1
ATOM 2251 C CA . PRO A 1 281 ? 21.447 -8.911 -20.793 1.00 91.75 281 PRO A CA 1
ATOM 2252 C C . PRO A 1 281 ? 20.212 -9.705 -20.346 1.00 91.75 281 PRO A C 1
ATOM 2254 O O . PRO A 1 281 ? 19.183 -9.679 -21.023 1.00 91.75 281 PRO A O 1
ATOM 2257 N N . ARG A 1 282 ? 20.285 -10.386 -19.193 1.00 88.62 282 ARG A N 1
ATOM 2258 C CA . ARG A 1 282 ? 19.174 -11.184 -18.655 1.00 88.62 282 ARG A CA 1
ATOM 2259 C C . ARG A 1 282 ? 18.064 -10.291 -18.110 1.00 88.62 282 ARG A C 1
ATOM 2261 O O . ARG A 1 282 ? 16.907 -10.502 -18.458 1.00 88.62 282 ARG A O 1
ATOM 2268 N N . ILE A 1 283 ? 18.419 -9.252 -17.351 1.00 89.31 283 ILE A N 1
ATOM 2269 C CA . ILE A 1 283 ? 17.459 -8.246 -16.866 1.00 89.31 283 ILE A CA 1
ATOM 2270 C C . ILE A 1 283 ? 16.780 -7.521 -18.034 1.00 89.31 283 ILE A C 1
ATOM 2272 O O . ILE A 1 283 ? 15.559 -7.385 -18.038 1.00 89.31 283 ILE A O 1
ATOM 2276 N N . LEU A 1 284 ? 17.536 -7.150 -19.074 1.00 89.25 284 LEU A N 1
ATOM 2277 C CA . LEU A 1 284 ? 16.980 -6.575 -20.303 1.00 89.25 284 LEU A CA 1
ATOM 2278 C C . LEU A 1 284 ? 15.967 -7.492 -20.997 1.00 89.25 284 LEU A C 1
ATOM 2280 O O . LEU A 1 284 ? 14.941 -7.010 -21.469 1.00 89.25 284 LEU A O 1
ATOM 2284 N N . ARG A 1 285 ? 16.231 -8.803 -21.063 1.00 91.25 285 ARG A N 1
ATOM 2285 C CA . ARG A 1 285 ? 15.286 -9.773 -21.638 1.00 91.25 285 ARG A CA 1
ATOM 2286 C C . ARG A 1 285 ? 14.000 -9.863 -20.811 1.00 91.25 285 ARG A C 1
ATOM 2288 O O . ARG A 1 285 ? 12.928 -9.946 -21.396 1.00 91.25 285 ARG A O 1
ATOM 2295 N N . THR A 1 286 ? 14.099 -9.806 -19.482 1.00 89.56 286 THR A N 1
ATOM 2296 C CA . THR A 1 286 ? 12.930 -9.773 -18.588 1.00 89.56 286 THR A CA 1
ATOM 2297 C C . THR A 1 286 ? 12.111 -8.496 -18.778 1.00 89.56 286 THR A C 1
ATOM 2299 O O . THR A 1 286 ? 10.899 -8.588 -18.916 1.00 89.56 286 THR A O 1
ATOM 2302 N N . ILE A 1 287 ? 12.760 -7.326 -18.853 1.00 90.69 287 ILE A N 1
ATOM 2303 C CA . ILE A 1 287 ? 12.093 -6.035 -19.108 1.00 90.69 287 ILE A CA 1
ATOM 2304 C C . ILE A 1 287 ? 11.403 -6.024 -20.480 1.00 90.69 287 ILE A C 1
ATOM 2306 O O . ILE A 1 287 ? 10.297 -5.526 -20.583 1.00 90.69 287 ILE A O 1
ATOM 2310 N N . LYS A 1 288 ? 12.023 -6.591 -21.525 1.00 90.50 288 LYS A N 1
ATOM 2311 C CA . LYS A 1 288 ? 11.442 -6.658 -22.883 1.00 90.50 288 LYS A CA 1
ATOM 2312 C C . LYS A 1 288 ? 10.302 -7.672 -23.051 1.00 90.50 288 LYS A C 1
ATOM 2314 O O . LYS A 1 288 ? 9.653 -7.656 -24.091 1.00 90.50 288 LYS A O 1
ATOM 2319 N N . LYS A 1 289 ? 10.139 -8.610 -22.112 1.00 91.88 289 LYS A N 1
ATOM 2320 C CA . LYS A 1 289 ? 9.066 -9.621 -22.126 1.00 91.88 289 LYS A CA 1
ATOM 2321 C C . LYS A 1 289 ? 7.835 -9.168 -21.325 1.00 91.88 289 LYS A C 1
ATOM 2323 O O . LYS A 1 289 ? 6.760 -9.726 -21.523 1.00 91.88 289 LYS A O 1
ATOM 2328 N N . ALA A 1 290 ? 8.041 -8.245 -20.389 1.00 87.25 290 ALA A N 1
ATOM 2329 C CA . ALA A 1 290 ? 7.019 -7.638 -19.548 1.00 87.25 290 A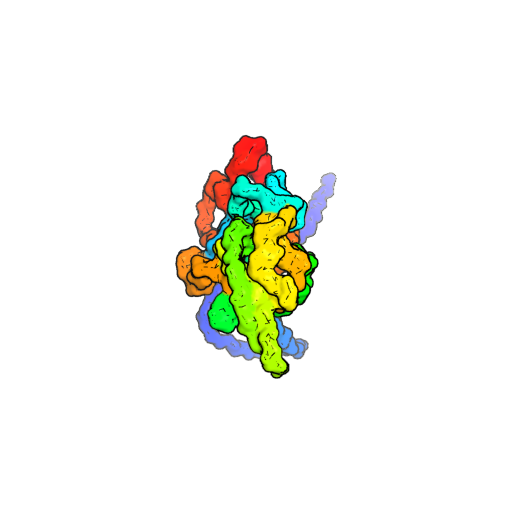LA A CA 1
ATOM 2330 C C . ALA A 1 290 ? 6.290 -6.506 -20.285 1.00 87.25 290 ALA A C 1
ATOM 2332 O O . ALA A 1 290 ? 5.114 -6.295 -19.931 1.00 87.25 290 ALA A O 1
#

Sequence (290 aa):
MIKNKRPPTPTGTKIYYTGTTGNNFTASETMGIADLPVKVEQPTLHKQSRSALKTFSLLTGRDKTQVSLFEKPRFEEGINPYKESIARNTAIVGNYLIKLWQQENKDGVYTIDNLTKVAEKLNMIPQDLKTYLVYLGGYQYPVITTKDKITKGGKKQRILSTYTTNIFIIKFNSKLKKNETEDSFNKDLRVGTRYLSFIKNRDIDTVEVEPNPALRDDLRGQRLGNILTSDDFFVFALGLTDMAYKLFTFSGSNEPVKKIRLDKLIDSLGLKEQTKRQGKPRILRTIKKA

Foldseek 3Di:
DDDDDDDDDDDDDDDDDDDDDDDDDDDDDDDDDPPPPPPPPDFDKAKFFLVLLLVLLQAEDDDPPDDQLQPDFFEDPPDDQARSHDHLLLSLLLRVVSRQCVVPVDPQKRKAQDLQVVQVLLVHHSLVVLSSLCNQQTPADWDWDWDWDQDPVRDTWIWIWTWGHDQKIKIFIDTDDPPDDPCNQVPDGGTHPSCVCCSNPGDTRMMIIHGPPSRVCLSVQPDLHIDMDGPVVSVVSSPQPRLRSSVVSNCRSDDVPDDDDPVVVCNSSNNVVVCVVPNPVVVVVVNVVD

Secondary structure (DSSP, 8-state):
----PPPPPP---------------PPPP----------------EEEEHHHHHHHHHHBS--SS---TTT-SS--TT--SS-SSB-HHHHHHHHHHHHHHHHS-BTTBEEES-HHHHHHTTT--HHHHHHHHHHHH-SSS-EEEEEEEEPTTS-EEEEEEEEEESSEEEEEEEEPPTT--GGGGTT---SSSTTHHHHHHS--SEEEEEE-HHHHHHHTT-TT-EEEE-THHHHHHHHS-HHHHHHHHHHHHS-TT----HHHHHHHTT-HHHHHHH-HHHHHHHHHH-

Radius of gyration: 24.87 Å; chains: 1; bounding box: 59×45×95 Å

Organism: NCBI:txid1974837

pLDDT: mean 75.32, std 20.55, range [27.66, 96.38]